Protein AF-A0A7Y5GKN9-F1 (afdb_monomer)

Sequence (270 aa):
MIAVKFIVSPHSPVTAHFAVLIQGIAGYVIYSLFGCSKFSTALHGSFALVYSAFQKLITATILFGMDFWRSFDHFISSTILPLFSIRESESSSALLLIVILYLLIYLIVGIFTGLFASSVPHLVEGKKEEVLGKFRLLKSTKDPDKFDSRKLKTRLILFLVLIIAAALTYAIPLLSKESTQWIIMLLIRTVAILIVWLYILSPLLKYLLRSRVLLLVRREEIENVISRFGKIKSYTLFSLRYSLQNKVYLRIQTFILTLIILVLYEGEPG

Secondary structure (DSSP, 8-state):
-HHHHHHH-TTS-HHHHHHHHHHHHHHHHHHHHH-S-HHHHHHHHHHHHHHHHHHHHHHHHHHHHHHHHHHHHHHIIIIIHHHTT--GGGHHHHHHHHHHHHHHHHHHHHHHHHHHHHHHHHHHHHHHHHHHHHHHHHHTS-----------THHHHHHHHHHHHHHHHHHGGGG-TTSHHHHHHHHHHHHHHHHHIIIIIHHHHHHHHHHHHHHHS-HHHHHHHHHHHHHHHHHHHHHHHHHHTS-HHHHHHHHHHHHHHHHHHTTS--

Mean predicted aligned error: 14.53 Å

Foldseek 3Di:
DLLLCCVVCVPDFPLVSVLVVVLVVLLVVLCVVPNLDLVSLLVSLLCSQLSVLVSVVVVCCLLQNCVVVVVVLCCCQVPVCVVVVHDCPCSVVRSVVVSVVSSVVSNVVSNVVSNVVSCLVVVLVVCLVVLVVVLVVVVVPDDDDDDDPPVDCVVVVVVVVVVVVVVCLVPVCVPPDPCNVVSVVSVVSSVVSVCCSSVPVSVVVVVVCVVPVVVVDDVVVVVVVVVLVVCLVVQQVSLQVVLVVDDPVCSVVSSVSSSVSCSPPVPDDD

pLDDT: mean 70.86, std 15.97, range [34.31, 95.88]

Structure (mmCIF, N/CA/C/O backbone):
data_AF-A0A7Y5GKN9-F1
#
_entry.id   AF-A0A7Y5GKN9-F1
#
loop_
_atom_site.group_PDB
_atom_site.id
_atom_site.type_symbol
_atom_site.label_atom_id
_atom_site.label_alt_id
_atom_site.label_comp_id
_atom_site.label_asym_id
_atom_site.label_entity_id
_atom_site.label_seq_id
_atom_site.pdbx_PDB_ins_code
_atom_site.Cartn_x
_atom_site.Cartn_y
_atom_site.Cartn_z
_atom_site.occupancy
_atom_site.B_iso_or_equiv
_atom_site.auth_seq_id
_atom_site.auth_comp_id
_atom_site.auth_asym_id
_atom_site.auth_atom_id
_atom_site.pdbx_PDB_model_num
ATOM 1 N N . MET A 1 1 ? -15.129 -5.505 1.707 1.00 45.59 1 MET A N 1
ATOM 2 C CA . MET A 1 1 ? -14.053 -4.535 1.362 1.00 45.59 1 MET A CA 1
ATOM 3 C C . MET A 1 1 ? -13.881 -4.272 -0.137 1.00 45.59 1 MET A C 1
ATOM 5 O O . MET A 1 1 ? -13.754 -3.110 -0.509 1.00 45.59 1 MET A O 1
ATOM 9 N N . ILE A 1 2 ? -13.892 -5.295 -1.004 1.00 42.88 2 ILE A N 1
ATOM 10 C CA . ILE A 1 2 ? -13.741 -5.117 -2.465 1.00 42.88 2 ILE A CA 1
ATOM 11 C C . ILE A 1 2 ? -14.844 -4.215 -3.041 1.00 42.88 2 ILE A C 1
ATOM 13 O O . ILE A 1 2 ? -14.525 -3.265 -3.747 1.00 42.88 2 ILE A O 1
ATOM 17 N N . ALA A 1 3 ? -16.108 -4.437 -2.653 1.00 41.88 3 ALA A N 1
ATOM 18 C CA . ALA A 1 3 ? -17.242 -3.599 -3.055 1.00 41.88 3 ALA A CA 1
ATOM 19 C C . ALA A 1 3 ? -17.049 -2.118 -2.671 1.00 41.88 3 ALA A C 1
ATOM 21 O O . ALA A 1 3 ? -17.190 -1.241 -3.513 1.00 41.88 3 ALA A O 1
ATOM 22 N N . VAL A 1 4 ? -16.615 -1.836 -1.436 1.00 45.53 4 VAL A N 1
ATOM 23 C CA . VAL A 1 4 ? -16.379 -0.465 -0.943 1.00 45.53 4 VAL A CA 1
ATOM 24 C C . VAL A 1 4 ? -15.259 0.235 -1.723 1.00 45.53 4 VAL A C 1
ATOM 26 O O . VAL A 1 4 ? -15.445 1.364 -2.165 1.00 45.53 4 VAL A O 1
ATOM 29 N N . LYS A 1 5 ? -14.115 -0.424 -1.976 1.00 45.47 5 LYS A N 1
ATOM 30 C CA . LYS A 1 5 ? -13.034 0.171 -2.793 1.00 45.47 5 LYS A CA 1
ATOM 31 C C . LYS A 1 5 ? -13.451 0.396 -4.249 1.00 45.47 5 LYS A C 1
ATOM 33 O O . LYS A 1 5 ? -13.032 1.379 -4.852 1.00 45.47 5 LYS A O 1
ATOM 38 N N . PHE A 1 6 ? -14.271 -0.493 -4.800 1.00 49.72 6 PHE A N 1
ATOM 39 C CA . PHE A 1 6 ? -14.769 -0.387 -6.170 1.00 49.72 6 PHE A CA 1
ATOM 40 C C . PHE A 1 6 ? -15.785 0.754 -6.335 1.00 49.72 6 PHE A C 1
ATOM 42 O O . PHE A 1 6 ? -15.772 1.441 -7.352 1.00 49.72 6 PHE A O 1
ATOM 49 N N . ILE A 1 7 ? -16.616 0.990 -5.314 1.00 47.59 7 ILE A N 1
ATOM 50 C CA . ILE A 1 7 ? -17.597 2.085 -5.269 1.00 47.59 7 ILE A CA 1
ATOM 51 C C . ILE A 1 7 ? -16.907 3.441 -5.050 1.00 47.59 7 ILE A C 1
ATOM 53 O O . ILE A 1 7 ? -17.269 4.423 -5.690 1.00 47.59 7 ILE A O 1
ATOM 57 N N . VAL A 1 8 ? -15.891 3.504 -4.181 1.00 45.00 8 VAL A N 1
ATOM 58 C CA . VAL A 1 8 ? -15.224 4.768 -3.805 1.00 45.00 8 VAL A CA 1
ATOM 59 C C . VAL A 1 8 ? -14.169 5.210 -4.824 1.00 45.00 8 VAL A C 1
ATOM 61 O O . VAL A 1 8 ? -13.942 6.406 -4.995 1.00 45.00 8 VAL A O 1
ATOM 64 N N . SER A 1 9 ? -13.517 4.275 -5.519 1.00 39.38 9 SER A N 1
ATOM 65 C CA . SER A 1 9 ? -12.516 4.592 -6.543 1.00 39.38 9 SER A CA 1
ATOM 66 C C . SER A 1 9 ? -12.520 3.547 -7.669 1.00 39.38 9 SER A C 1
ATOM 68 O O . SER A 1 9 ? -11.635 2.690 -7.739 1.00 39.38 9 SER A O 1
ATOM 70 N N . PRO A 1 10 ? -13.475 3.633 -8.614 1.00 44.22 10 PRO A N 1
ATOM 71 C CA . PRO A 1 10 ? -13.554 2.728 -9.768 1.00 44.22 10 PRO A CA 1
ATOM 72 C C . PRO A 1 10 ? -12.377 2.875 -10.754 1.00 44.22 10 PRO A C 1
ATOM 74 O O . PRO A 1 10 ? -12.271 2.111 -11.719 1.00 44.22 10 PRO A O 1
ATOM 77 N N . HIS A 1 11 ? -11.501 3.860 -10.530 1.00 50.56 11 HIS A N 1
ATOM 78 C CA . HIS A 1 11 ? -10.316 4.157 -11.338 1.00 50.56 11 HIS A CA 1
ATOM 79 C C . HIS A 1 11 ? -9.010 3.610 -10.739 1.00 50.56 11 HIS A C 1
ATOM 81 O O . HIS A 1 11 ? -7.941 3.878 -11.282 1.00 50.56 11 HIS A O 1
ATOM 87 N N . SER A 1 12 ? -9.061 2.872 -9.624 1.00 51.22 12 SER A N 1
ATOM 88 C CA . SER A 1 12 ? -7.853 2.283 -9.043 1.00 51.22 12 SER A CA 1
ATOM 89 C C . SER A 1 12 ? -7.250 1.204 -9.959 1.00 51.22 12 SER A C 1
ATOM 91 O O . SER A 1 12 ? -7.991 0.449 -10.592 1.00 51.22 12 SER A O 1
ATOM 93 N N . PRO A 1 13 ? -5.907 1.112 -10.043 1.00 59.09 13 PRO A N 1
ATOM 94 C CA . PRO A 1 13 ? -5.245 0.106 -10.860 1.00 59.09 13 PRO A CA 1
ATOM 95 C C . PRO A 1 13 ? -5.602 -1.305 -10.380 1.00 59.09 13 PRO A C 1
ATOM 97 O O . PRO A 1 13 ? -5.729 -1.574 -9.188 1.00 59.09 13 PRO A O 1
ATOM 100 N N . VAL A 1 14 ? -5.753 -2.211 -11.340 1.00 61.72 14 VAL A N 1
ATOM 101 C CA . VAL A 1 14 ? -6.244 -3.593 -11.183 1.00 61.72 14 VAL A CA 1
ATOM 102 C C . VAL A 1 14 ? -5.486 -4.378 -10.115 1.00 61.72 14 VAL A C 1
ATOM 104 O O . VAL A 1 14 ? -6.075 -5.103 -9.313 1.00 61.72 14 VAL A O 1
ATOM 107 N N . THR A 1 15 ? -4.174 -4.158 -10.061 1.00 66.62 15 THR A N 1
ATOM 108 C CA . THR A 1 15 ? -3.254 -4.714 -9.068 1.00 66.62 15 THR A CA 1
ATOM 109 C C . THR A 1 15 ? -3.696 -4.411 -7.642 1.00 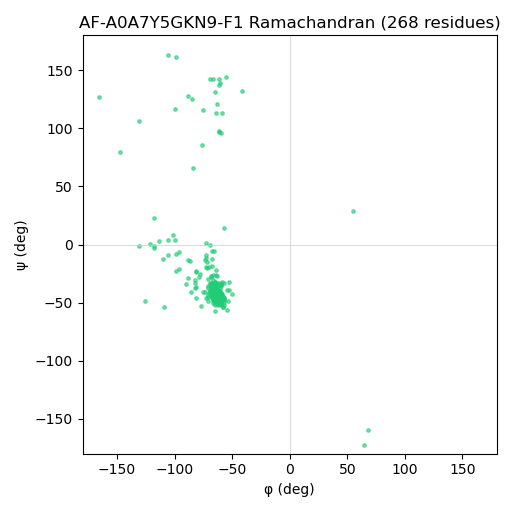66.62 15 THR A C 1
ATOM 111 O O . THR A 1 15 ? -3.655 -5.296 -6.790 1.00 66.62 15 THR A O 1
ATOM 114 N N . ALA A 1 16 ? -4.213 -3.210 -7.382 1.00 65.25 16 ALA A N 1
ATOM 115 C CA . ALA A 1 16 ? -4.673 -2.816 -6.057 1.00 65.25 16 ALA A CA 1
ATOM 116 C C . ALA A 1 16 ? -5.939 -3.573 -5.625 1.00 65.25 16 ALA A C 1
ATOM 118 O O . ALA A 1 16 ? -6.097 -3.861 -4.441 1.00 65.25 16 ALA A O 1
ATOM 119 N N . HIS A 1 17 ? -6.838 -3.914 -6.553 1.00 68.00 17 HIS A N 1
ATOM 120 C CA . HIS A 1 17 ? -8.023 -4.715 -6.228 1.00 68.00 17 HIS A CA 1
ATOM 121 C C . HIS A 1 17 ? -7.650 -6.166 -5.925 1.00 68.00 17 HIS A C 1
ATOM 123 O O . HIS A 1 17 ? -8.129 -6.726 -4.939 1.00 68.00 17 HIS A O 1
ATOM 129 N N . PHE A 1 18 ? -6.758 -6.743 -6.733 1.00 73.00 18 PHE A N 1
ATOM 130 C CA . PHE A 1 18 ? -6.264 -8.102 -6.530 1.00 73.00 18 PHE A CA 1
ATOM 131 C C . PHE A 1 18 ? -5.479 -8.239 -5.218 1.00 73.00 18 PHE A C 1
ATOM 133 O O . PHE A 1 18 ? -5.708 -9.170 -4.450 1.00 73.00 18 PHE A O 1
ATOM 140 N N . ALA A 1 19 ? -4.634 -7.255 -4.903 1.00 78.56 19 ALA A N 1
ATOM 141 C CA . ALA A 1 19 ? -3.890 -7.236 -3.651 1.00 78.56 19 ALA A CA 1
ATOM 142 C C . ALA A 1 19 ? -4.800 -7.170 -2.431 1.00 78.56 19 ALA A C 1
ATOM 144 O O . ALA A 1 19 ? -4.608 -7.929 -1.491 1.00 78.56 19 ALA A O 1
ATOM 145 N N . VAL A 1 20 ? -5.830 -6.322 -2.461 1.00 75.19 20 VAL A N 1
ATOM 146 C CA . VAL A 1 20 ? -6.787 -6.206 -1.350 1.00 75.19 20 VAL A CA 1
ATOM 147 C C . VAL A 1 20 ? -7.592 -7.490 -1.165 1.00 75.19 20 VAL A C 1
ATOM 149 O O . VAL A 1 20 ? -7.952 -7.818 -0.039 1.00 75.19 20 VAL A O 1
ATOM 152 N N . LEU A 1 21 ? -7.874 -8.223 -2.245 1.00 79.88 21 LEU A N 1
ATOM 153 C CA . LEU A 1 21 ? -8.520 -9.530 -2.163 1.00 79.88 21 LEU A CA 1
ATOM 154 C C . LEU A 1 21 ? -7.612 -10.536 -1.452 1.00 79.88 21 LEU A C 1
ATOM 156 O O . LEU A 1 21 ? -8.040 -11.137 -0.470 1.00 79.88 21 LEU A O 1
ATOM 160 N N . ILE A 1 22 ? -6.361 -10.677 -1.897 1.00 84.56 22 ILE A N 1
ATOM 161 C CA . ILE A 1 22 ? -5.398 -11.601 -1.279 1.00 84.56 22 ILE A CA 1
ATOM 162 C C . ILE A 1 22 ? -5.124 -11.214 0.171 1.00 84.56 22 ILE A C 1
ATOM 164 O O . ILE A 1 22 ? -5.113 -12.077 1.042 1.00 84.56 22 ILE A O 1
ATOM 168 N N . GLN A 1 23 ? -4.973 -9.921 0.450 1.00 87.62 23 GLN A N 1
ATOM 169 C CA . GLN A 1 23 ? -4.834 -9.406 1.808 1.00 87.62 23 GLN A CA 1
ATOM 170 C C . GLN A 1 23 ? -6.072 -9.735 2.646 1.00 87.62 23 GLN A C 1
ATOM 172 O O . GLN A 1 23 ? -5.927 -10.217 3.759 1.00 87.62 23 GLN A O 1
ATOM 177 N N . GLY A 1 24 ? -7.285 -9.558 2.118 1.00 85.19 24 GLY A N 1
ATOM 178 C CA . GLY A 1 24 ? -8.517 -9.911 2.825 1.00 85.19 24 GLY A CA 1
ATOM 179 C C . GLY A 1 24 ? -8.614 -11.403 3.154 1.00 85.19 24 GLY A C 1
ATOM 180 O O . GLY A 1 24 ? -8.942 -11.752 4.286 1.00 85.19 24 GLY A O 1
ATOM 181 N N . ILE A 1 25 ? -8.274 -12.276 2.200 1.00 87.44 25 ILE A N 1
ATOM 182 C CA . ILE A 1 25 ? -8.232 -13.732 2.412 1.00 87.44 25 ILE A CA 1
ATOM 183 C C . ILE A 1 25 ? -7.162 -14.090 3.444 1.00 87.44 25 ILE A C 1
ATOM 185 O O . ILE A 1 25 ? -7.443 -14.827 4.383 1.00 87.44 25 ILE A O 1
ATOM 189 N N . ALA A 1 26 ? -5.956 -13.539 3.312 1.00 89.56 26 ALA A N 1
ATOM 190 C CA . ALA A 1 26 ? -4.877 -13.770 4.263 1.00 89.56 26 ALA A CA 1
ATOM 191 C C . ALA A 1 26 ? -5.261 -13.299 5.669 1.00 89.56 26 ALA A C 1
ATOM 193 O O . ALA A 1 26 ? -5.003 -14.004 6.635 1.00 89.56 26 ALA A O 1
ATOM 194 N N . GLY A 1 27 ? -5.930 -12.150 5.786 1.00 89.69 27 GLY A N 1
ATOM 195 C CA . GLY A 1 27 ? -6.492 -11.671 7.044 1.00 89.69 27 GLY A CA 1
ATOM 196 C C . GLY A 1 27 ? -7.474 -12.677 7.627 1.00 89.69 27 GLY A C 1
ATOM 197 O O . GLY A 1 27 ? -7.276 -13.125 8.750 1.00 89.69 27 GLY A O 1
ATOM 198 N N . TYR A 1 28 ? -8.477 -13.094 6.853 1.00 88.62 28 TYR A N 1
ATOM 199 C CA . TYR A 1 28 ? -9.448 -14.097 7.297 1.00 88.62 28 TYR A CA 1
ATOM 200 C C . TYR A 1 28 ? -8.770 -15.376 7.806 1.00 88.62 28 TYR A C 1
ATOM 202 O O . TYR A 1 28 ? -9.056 -15.814 8.916 1.00 88.62 28 TYR A O 1
ATOM 210 N N . VAL A 1 29 ? -7.816 -15.924 7.047 1.00 91.06 29 VAL A N 1
ATOM 211 C CA . VAL A 1 29 ? -7.070 -17.129 7.437 1.00 91.06 29 VAL A CA 1
ATOM 212 C C . VAL A 1 29 ? -6.275 -16.893 8.724 1.00 91.06 29 VAL A C 1
ATOM 214 O O . VAL A 1 29 ? -6.418 -17.657 9.676 1.00 91.06 29 VAL A O 1
ATOM 217 N N . ILE A 1 30 ? -5.497 -15.812 8.803 1.00 91.88 30 ILE A N 1
ATOM 218 C CA . ILE A 1 30 ? -4.677 -15.487 9.979 1.00 91.88 30 ILE A CA 1
ATOM 219 C C . ILE A 1 30 ? -5.553 -15.324 11.229 1.00 91.88 30 ILE A C 1
ATOM 221 O O . ILE A 1 30 ? -5.263 -15.926 12.261 1.00 91.88 30 ILE A O 1
ATOM 225 N N . TYR A 1 31 ? -6.642 -14.556 11.147 1.00 91.38 31 TYR A N 1
ATOM 226 C CA . TYR A 1 31 ? -7.536 -14.340 12.288 1.00 91.38 31 TYR A CA 1
ATOM 227 C C . TYR A 1 31 ? -8.347 -15.586 12.651 1.00 91.38 31 TYR A C 1
ATOM 229 O O . TYR A 1 31 ? -8.639 -15.780 13.828 1.00 91.38 31 TYR A O 1
ATOM 237 N N . SER A 1 32 ? -8.668 -16.453 11.686 1.00 89.31 32 SER A N 1
ATOM 238 C CA . SER A 1 32 ? -9.331 -17.732 11.971 1.00 89.31 32 SER A CA 1
ATOM 239 C C . SER A 1 32 ? -8.425 -18.720 12.713 1.00 89.31 32 SER A C 1
ATOM 241 O O . SER A 1 32 ? -8.912 -19.476 13.546 1.00 89.31 32 SER A O 1
ATOM 243 N N . LEU A 1 33 ? -7.112 -18.688 12.451 1.00 89.88 33 LEU A N 1
ATOM 244 C CA . LEU A 1 33 ? -6.140 -19.595 13.069 1.00 89.88 33 LEU A CA 1
ATOM 245 C C . LEU A 1 33 ? -5.626 -19.087 14.420 1.00 89.88 33 LEU A C 1
ATOM 247 O O . LEU A 1 33 ? -5.453 -19.870 15.348 1.00 89.88 33 LEU A O 1
ATOM 251 N N . PHE A 1 34 ? -5.368 -17.783 14.533 1.00 87.81 34 PHE A N 1
ATOM 252 C CA . PHE A 1 34 ? -4.670 -17.191 15.682 1.00 87.81 34 PHE A CA 1
ATOM 253 C C . PHE A 1 34 ? -5.556 -16.260 16.530 1.00 87.81 34 PHE A C 1
ATOM 255 O O . PHE A 1 34 ? -5.073 -15.630 17.475 1.00 87.81 34 PHE A O 1
ATOM 262 N N . GLY A 1 35 ? -6.843 -16.133 16.191 1.00 88.25 35 GLY A N 1
ATOM 263 C CA . GLY A 1 35 ? -7.796 -15.257 16.875 1.00 88.25 35 GLY A CA 1
ATOM 264 C C . GLY A 1 35 ? -7.464 -13.763 16.755 1.00 88.25 35 GLY A C 1
ATOM 265 O O . GLY A 1 35 ? -6.548 -13.352 16.039 1.00 88.25 35 GLY A O 1
ATOM 266 N N . CYS A 1 36 ? -8.199 -12.920 17.484 1.00 84.06 36 CYS A N 1
ATOM 267 C CA . CYS A 1 36 ? -7.997 -11.465 17.525 1.00 84.06 36 CYS A CA 1
ATOM 268 C C . CYS A 1 36 ? -6.907 -11.065 18.534 1.00 84.06 36 CYS A C 1
ATOM 270 O O . CYS A 1 36 ? -7.182 -10.421 19.543 1.00 84.06 36 CYS A O 1
ATOM 272 N N . SER A 1 37 ? -5.661 -11.462 18.271 1.00 87.62 37 SER A N 1
ATOM 273 C CA . SER A 1 37 ? -4.505 -11.127 19.111 1.00 87.62 37 SER A CA 1
ATOM 274 C C . SER A 1 37 ? -3.613 -10.050 18.476 1.00 87.62 37 SER A C 1
ATOM 276 O O . SER A 1 37 ? -3.649 -9.825 17.263 1.00 87.62 37 SER A O 1
ATOM 278 N N . LYS A 1 38 ? -2.750 -9.420 19.292 1.00 88.44 38 LYS A N 1
ATOM 279 C CA . LYS A 1 38 ? -1.711 -8.482 18.815 1.00 88.44 38 LYS A CA 1
ATOM 280 C C . LYS A 1 38 ? -0.772 -9.131 17.795 1.00 88.44 38 LYS A C 1
ATOM 282 O O . LYS A 1 38 ? -0.295 -8.468 16.874 1.00 88.44 38 LYS A O 1
ATOM 287 N N . PHE A 1 39 ? -0.521 -10.430 17.959 1.00 90.06 39 PHE A N 1
ATOM 288 C CA . PHE A 1 39 ? 0.286 -11.215 17.035 1.00 90.06 39 PHE A CA 1
ATOM 289 C C . PHE A 1 39 ? -0.410 -11.346 15.677 1.00 90.06 39 PHE A C 1
ATOM 291 O O . PHE A 1 39 ? 0.199 -11.033 14.658 1.00 90.06 39 PHE A O 1
ATOM 298 N N . SER A 1 40 ? -1.700 -11.692 15.656 1.00 90.56 40 SER A N 1
ATOM 299 C CA . SER A 1 40 ? -2.487 -11.808 14.420 1.00 90.56 40 SER A CA 1
ATOM 300 C C . SER A 1 40 ? -2.542 -10.491 13.642 1.00 90.56 40 SER A C 1
ATOM 302 O O . SER A 1 40 ? -2.341 -10.478 12.428 1.00 90.56 40 SER A O 1
ATOM 304 N N . THR A 1 41 ? -2.748 -9.363 14.333 1.00 90.75 41 THR A N 1
ATOM 305 C CA . THR A 1 41 ? -2.740 -8.025 13.713 1.00 90.75 41 THR A CA 1
ATOM 306 C C . THR A 1 41 ? -1.366 -7.632 13.175 1.00 90.75 41 THR A C 1
ATOM 308 O O . THR A 1 41 ? -1.285 -7.062 12.087 1.00 90.75 41 THR A O 1
ATOM 311 N N . ALA A 1 42 ? -0.286 -7.946 13.899 1.00 93.25 42 ALA A N 1
ATOM 312 C CA . ALA A 1 42 ? 1.080 -7.685 13.447 1.00 93.25 42 ALA A CA 1
ATOM 313 C C . ALA A 1 42 ? 1.426 -8.533 12.219 1.00 93.25 42 ALA A C 1
ATOM 315 O O . ALA A 1 42 ? 1.854 -7.992 11.203 1.00 93.25 42 ALA A O 1
ATOM 316 N N . LEU A 1 43 ? 1.152 -9.838 12.276 1.00 93.19 43 LEU A N 1
ATOM 317 C CA . LEU A 1 43 ? 1.396 -10.777 11.185 1.00 93.19 43 LEU A CA 1
ATOM 318 C C . LEU A 1 43 ? 0.621 -10.386 9.923 1.00 93.19 43 LEU A C 1
ATOM 320 O O . LEU A 1 43 ? 1.185 -10.357 8.828 1.00 93.19 43 LEU A O 1
ATOM 324 N N . HIS A 1 44 ? -0.656 -10.029 10.074 1.00 93.50 44 HIS A N 1
ATOM 325 C CA . HIS A 1 44 ? -1.474 -9.567 8.961 1.00 93.50 44 HIS A CA 1
ATOM 326 C C . HIS A 1 44 ? -0.954 -8.245 8.367 1.00 93.50 44 HIS A C 1
ATOM 328 O O . HIS A 1 44 ? -0.847 -8.128 7.143 1.00 93.50 44 HIS A O 1
ATOM 334 N N . GLY A 1 45 ? -0.577 -7.273 9.208 1.00 92.88 45 GLY A N 1
ATOM 335 C CA . GLY A 1 45 ? 0.007 -5.998 8.771 1.00 92.88 45 GLY A CA 1
ATOM 336 C C . GLY A 1 45 ? 1.323 -6.178 8.009 1.00 92.88 45 GLY A C 1
ATOM 337 O O . GLY A 1 45 ? 1.494 -5.633 6.914 1.00 92.88 45 GLY A O 1
ATOM 338 N N . SER A 1 46 ? 2.217 -7.015 8.536 1.00 94.75 46 SER A N 1
ATOM 339 C CA . SER A 1 46 ? 3.458 -7.439 7.883 1.00 94.75 46 SER A CA 1
ATOM 340 C C . SER A 1 46 ? 3.209 -8.081 6.529 1.00 94.75 46 SER A C 1
ATOM 342 O O . SER A 1 46 ? 3.770 -7.632 5.527 1.00 94.75 46 SER A O 1
ATOM 344 N N . PHE A 1 47 ? 2.327 -9.081 6.474 1.00 94.75 47 PHE A N 1
ATOM 345 C CA . PHE A 1 47 ? 1.974 -9.750 5.226 1.00 94.75 47 PHE A CA 1
ATOM 346 C C . PHE A 1 47 ? 1.439 -8.751 4.196 1.00 94.75 47 PHE A C 1
ATOM 348 O O . PHE A 1 47 ? 1.873 -8.753 3.046 1.00 94.75 47 PHE A O 1
ATOM 355 N N . ALA A 1 48 ? 0.537 -7.854 4.602 1.00 92.88 48 ALA A N 1
ATOM 356 C CA . ALA A 1 48 ? -0.067 -6.889 3.696 1.00 92.88 48 ALA A CA 1
ATOM 357 C C . ALA A 1 48 ? 0.966 -5.931 3.076 1.00 92.88 48 ALA A C 1
ATOM 359 O O . ALA A 1 48 ? 0.934 -5.698 1.859 1.00 92.88 48 ALA A O 1
ATOM 360 N N . LEU A 1 49 ? 1.891 -5.396 3.878 1.00 93.00 49 LEU A N 1
ATOM 361 C CA . LEU A 1 49 ? 2.922 -4.480 3.387 1.00 93.00 49 LEU A CA 1
ATOM 362 C C . LEU A 1 49 ? 3.977 -5.184 2.535 1.00 93.00 49 LEU A C 1
ATOM 364 O O . LEU A 1 49 ? 4.285 -4.689 1.448 1.00 93.00 49 LEU A O 1
ATOM 368 N N . VAL A 1 50 ? 4.472 -6.344 2.968 1.00 94.38 50 VAL A N 1
ATOM 369 C CA . VAL A 1 50 ? 5.451 -7.130 2.201 1.00 94.38 50 VAL A CA 1
ATOM 370 C C . VAL A 1 50 ? 4.851 -7.590 0.874 1.00 94.38 50 VAL A C 1
ATOM 372 O O . VAL A 1 50 ? 5.473 -7.411 -0.171 1.00 94.38 50 VAL A O 1
ATOM 375 N N . TYR A 1 51 ? 3.610 -8.083 0.874 1.00 92.50 51 TYR A N 1
ATOM 376 C CA . TYR A 1 51 ? 2.912 -8.464 -0.354 1.00 92.50 51 TYR A CA 1
ATOM 377 C C . TYR A 1 51 ? 2.763 -7.276 -1.316 1.00 92.50 51 TYR A C 1
ATOM 379 O O . TYR A 1 51 ? 3.007 -7.404 -2.516 1.0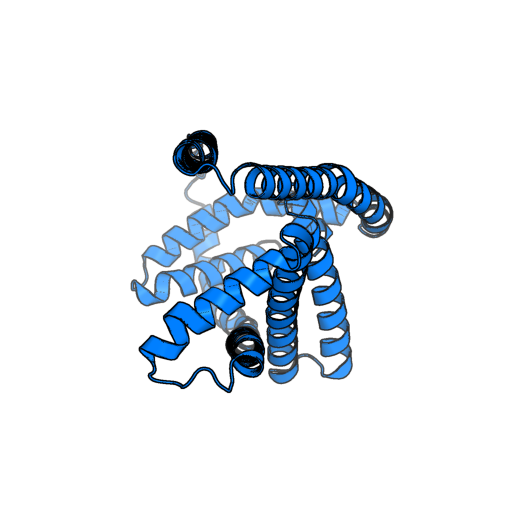0 92.50 51 TYR A O 1
ATOM 387 N N . SER A 1 52 ? 2.422 -6.091 -0.797 1.00 90.19 52 SER A N 1
ATOM 388 C CA . SER A 1 52 ? 2.313 -4.874 -1.614 1.00 90.19 52 SER A CA 1
ATOM 389 C C . SER A 1 52 ? 3.661 -4.451 -2.205 1.00 90.19 52 SER A C 1
ATOM 391 O O . SER A 1 52 ? 3.719 -4.002 -3.349 1.00 90.19 52 SER A O 1
ATOM 393 N N . ALA A 1 53 ? 4.745 -4.579 -1.439 1.00 90.94 53 ALA A N 1
ATOM 394 C CA . ALA A 1 53 ? 6.103 -4.298 -1.896 1.00 90.94 53 ALA A CA 1
ATOM 395 C C . ALA A 1 53 ? 6.527 -5.273 -3.004 1.00 90.94 53 ALA A C 1
ATOM 397 O O . ALA A 1 53 ? 6.984 -4.856 -4.068 1.00 90.94 53 ALA A O 1
ATOM 398 N N . PHE A 1 54 ? 6.272 -6.565 -2.801 1.00 90.69 54 PHE A N 1
ATOM 399 C CA . PHE A 1 54 ? 6.556 -7.608 -3.779 1.00 90.69 54 PHE A CA 1
ATOM 400 C C . PHE A 1 54 ? 5.766 -7.413 -5.079 1.00 90.69 54 PHE A C 1
ATOM 402 O O . PHE A 1 54 ? 6.321 -7.480 -6.176 1.00 90.69 54 PHE A O 1
ATOM 409 N N . GLN A 1 55 ? 4.483 -7.062 -4.976 1.00 87.56 55 GLN A N 1
ATOM 410 C CA . GLN A 1 55 ? 3.660 -6.753 -6.141 1.00 87.56 55 GLN A CA 1
ATOM 411 C C . GLN A 1 55 ? 4.212 -5.570 -6.950 1.00 87.56 55 GLN A C 1
ATOM 413 O O . GLN A 1 55 ? 4.147 -5.596 -8.182 1.00 87.56 55 GLN A O 1
ATOM 418 N N . LYS A 1 56 ? 4.767 -4.541 -6.294 1.00 86.69 56 LYS A N 1
ATOM 419 C CA . LYS A 1 56 ? 5.416 -3.416 -6.989 1.00 86.69 56 LYS A CA 1
ATOM 420 C C . LYS A 1 56 ? 6.654 -3.873 -7.758 1.00 86.69 56 LYS A C 1
ATOM 422 O O . LYS A 1 56 ? 6.803 -3.462 -8.904 1.00 86.69 56 LYS A O 1
ATOM 427 N N . LEU A 1 57 ? 7.482 -4.746 -7.179 1.00 88.12 57 LEU A N 1
ATOM 428 C CA . LEU A 1 57 ? 8.656 -5.311 -7.860 1.00 88.12 57 LEU A CA 1
ATOM 429 C C . LEU A 1 57 ? 8.259 -6.137 -9.090 1.00 88.12 57 LEU A C 1
A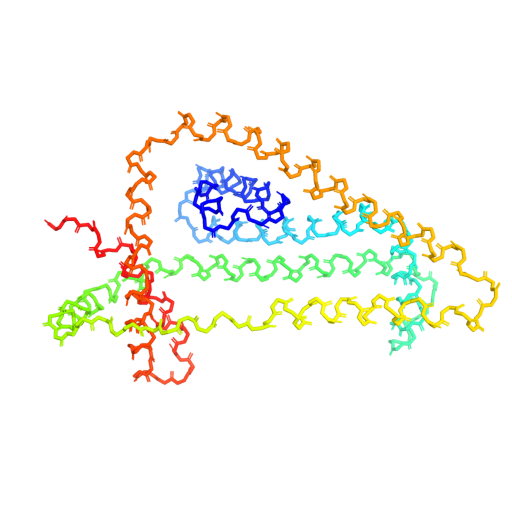TOM 431 O O . LEU A 1 57 ? 8.825 -5.950 -10.168 1.00 88.12 57 LEU A O 1
ATOM 435 N N . ILE A 1 58 ? 7.233 -6.986 -8.965 1.00 83.12 58 ILE A N 1
ATOM 436 C CA . ILE A 1 58 ? 6.685 -7.736 -10.106 1.00 83.12 58 ILE A CA 1
ATOM 437 C C . ILE A 1 58 ? 6.164 -6.774 -11.172 1.00 83.12 58 ILE A C 1
ATOM 439 O O . ILE A 1 58 ? 6.485 -6.920 -12.347 1.00 83.12 58 ILE A O 1
ATOM 443 N N . THR A 1 59 ? 5.382 -5.768 -10.774 1.00 79.12 59 THR A N 1
ATOM 444 C CA . THR A 1 59 ? 4.804 -4.802 -11.717 1.00 79.12 59 THR A CA 1
ATOM 445 C C . THR A 1 59 ? 5.904 -4.034 -12.450 1.00 79.12 59 THR A C 1
ATOM 447 O O . THR A 1 59 ? 5.833 -3.895 -13.666 1.00 79.12 59 THR A O 1
ATOM 450 N N . ALA A 1 60 ? 6.952 -3.596 -11.747 1.00 79.31 60 ALA A N 1
ATOM 451 C CA . ALA A 1 60 ? 8.109 -2.946 -12.359 1.00 79.31 60 ALA A CA 1
ATOM 452 C C . ALA A 1 60 ? 8.820 -3.876 -13.356 1.00 79.31 60 ALA A C 1
ATOM 454 O O . ALA A 1 60 ? 9.105 -3.467 -14.477 1.00 79.31 60 ALA A O 1
ATOM 455 N N . THR A 1 61 ? 9.018 -5.144 -12.991 1.00 81.50 61 THR A N 1
ATOM 456 C CA . THR A 1 61 ? 9.655 -6.141 -13.866 1.00 81.50 61 THR A CA 1
ATOM 457 C C . THR A 1 61 ? 8.823 -6.428 -15.116 1.00 81.50 61 THR A C 1
ATOM 459 O O . THR A 1 61 ? 9.373 -6.551 -16.204 1.00 81.50 61 THR A O 1
ATOM 462 N N . ILE A 1 62 ? 7.496 -6.504 -14.997 1.00 71.31 62 ILE A N 1
ATOM 463 C CA . ILE A 1 62 ? 6.605 -6.716 -16.147 1.00 71.31 62 ILE A CA 1
ATOM 464 C C . ILE A 1 62 ? 6.622 -5.502 -17.083 1.00 71.31 62 ILE A C 1
ATOM 466 O O . ILE A 1 62 ? 6.652 -5.672 -18.300 1.00 71.31 62 ILE A O 1
ATOM 470 N N . LEU A 1 63 ? 6.600 -4.287 -16.527 1.00 66.19 63 LEU A N 1
ATOM 471 C CA . LEU A 1 63 ? 6.538 -3.052 -17.312 1.00 66.19 63 LEU A CA 1
ATOM 472 C C . LEU A 1 63 ? 7.859 -2.738 -18.017 1.00 66.19 63 LEU A C 1
ATOM 474 O O . LEU A 1 63 ? 7.850 -2.408 -19.200 1.00 66.19 63 LEU A O 1
ATOM 478 N N . PHE A 1 64 ? 8.976 -2.844 -17.298 1.00 69.75 64 PHE A N 1
ATOM 479 C CA . PHE A 1 64 ? 10.286 -2.397 -17.773 1.00 69.75 64 PHE A CA 1
ATOM 480 C C . PHE A 1 64 ? 11.227 -3.546 -18.170 1.00 69.75 64 PHE A C 1
ATOM 482 O O . PHE A 1 64 ? 12.279 -3.312 -18.759 1.00 69.75 64 PHE A O 1
ATOM 489 N N . GLY A 1 65 ? 10.864 -4.797 -17.878 1.00 74.25 65 GLY A N 1
ATOM 490 C CA . GLY A 1 65 ? 11.666 -5.972 -18.213 1.00 74.25 65 GLY A CA 1
ATOM 491 C C . GLY A 1 65 ? 12.977 -6.076 -17.429 1.00 74.25 65 GLY A C 1
ATOM 492 O O . GLY A 1 65 ? 13.161 -5.473 -16.373 1.00 74.25 65 GLY A O 1
ATOM 493 N N . MET A 1 66 ? 13.911 -6.863 -17.974 1.00 79.12 66 MET A N 1
ATOM 494 C CA . MET A 1 66 ? 15.259 -7.029 -17.412 1.00 79.12 66 MET A CA 1
ATOM 495 C C . MET A 1 66 ? 16.126 -5.779 -17.553 1.00 79.12 66 MET A C 1
ATOM 497 O O . MET A 1 66 ? 17.099 -5.639 -16.820 1.00 79.12 66 MET A O 1
ATOM 501 N N . ASP A 1 67 ? 15.773 -4.862 -18.453 1.00 74.44 67 ASP A N 1
ATOM 502 C CA . ASP A 1 67 ? 16.532 -3.629 -18.653 1.00 74.44 67 ASP A CA 1
ATOM 503 C C . ASP A 1 67 ? 16.458 -2.729 -17.415 1.00 74.44 67 ASP A C 1
ATOM 505 O O . ASP A 1 67 ? 17.472 -2.163 -17.024 1.00 74.44 67 ASP A O 1
ATOM 509 N N . PHE A 1 68 ? 15.322 -2.708 -16.704 1.00 79.62 68 PHE A N 1
ATOM 510 C CA . PHE A 1 68 ? 15.230 -2.061 -15.389 1.00 79.62 68 PHE A CA 1
ATOM 511 C C . PHE A 1 68 ? 16.235 -2.629 -14.390 1.00 79.62 68 PHE A C 1
ATOM 513 O O . PHE A 1 68 ? 16.951 -1.874 -13.741 1.00 79.62 68 PHE A O 1
ATOM 520 N N . TRP A 1 69 ? 16.313 -3.957 -14.292 1.00 84.31 69 TRP A N 1
ATOM 521 C CA . TRP A 1 69 ? 17.228 -4.622 -13.369 1.00 84.31 69 TRP A CA 1
ATOM 522 C C . TRP A 1 69 ? 18.689 -4.383 -13.743 1.00 84.31 69 TRP A C 1
ATOM 524 O O . TRP A 1 69 ? 19.487 -4.122 -12.854 1.00 84.31 69 TRP A O 1
ATOM 534 N N . ARG A 1 70 ? 19.030 -4.379 -15.037 1.00 82.38 70 ARG A N 1
ATOM 535 C CA . ARG A 1 70 ? 20.383 -4.054 -15.523 1.00 82.38 70 ARG A CA 1
ATOM 536 C C . ARG A 1 70 ? 20.766 -2.602 -15.258 1.00 82.38 70 ARG A C 1
ATOM 538 O O . ARG A 1 70 ? 21.880 -2.341 -14.825 1.00 82.38 70 ARG A O 1
ATOM 545 N N . SER A 1 71 ? 19.858 -1.655 -15.496 1.00 83.31 71 SER A N 1
ATOM 546 C CA . SER A 1 71 ? 20.104 -0.243 -15.185 1.00 83.31 71 SER A CA 1
ATOM 547 C C . SER A 1 71 ? 20.254 -0.016 -13.684 1.00 83.31 71 SER A C 1
ATOM 549 O O . SER A 1 71 ? 21.085 0.786 -13.267 1.00 83.31 71 SER A O 1
ATOM 551 N N . PHE A 1 72 ? 19.470 -0.722 -12.869 1.00 84.69 72 PHE A N 1
ATOM 552 C CA . PHE A 1 72 ? 19.567 -0.633 -11.417 1.00 84.69 72 PHE A CA 1
ATOM 553 C C . PHE A 1 72 ? 20.857 -1.279 -10.894 1.00 84.69 72 PHE A C 1
ATOM 555 O O . PHE A 1 72 ? 21.522 -0.685 -10.054 1.00 84.69 72 PHE A O 1
ATOM 562 N N . ASP A 1 73 ? 21.252 -2.431 -11.438 1.00 86.25 73 ASP A N 1
ATOM 563 C CA . ASP A 1 73 ? 22.533 -3.087 -11.151 1.00 86.25 73 ASP A CA 1
ATOM 564 C C . ASP A 1 73 ? 23.719 -2.182 -11.510 1.00 86.25 73 ASP A C 1
ATOM 566 O O . ASP A 1 73 ? 24.572 -1.920 -10.665 1.00 86.25 73 ASP A O 1
ATOM 570 N N . HIS A 1 74 ? 23.698 -1.580 -12.705 1.00 84.75 74 HIS A N 1
ATOM 571 C CA . HIS A 1 74 ? 24.697 -0.592 -13.109 1.00 84.75 74 HIS A CA 1
ATOM 572 C C . HIS A 1 74 ? 24.710 0.622 -12.174 1.00 84.75 74 HIS A C 1
ATOM 574 O O . HIS A 1 74 ? 25.773 1.107 -11.815 1.00 84.75 74 HIS A O 1
ATOM 580 N N . PHE A 1 75 ? 23.552 1.139 -11.758 1.00 84.50 75 PHE A N 1
ATOM 581 C CA . PHE A 1 75 ? 23.495 2.249 -10.801 1.00 84.50 75 PHE A CA 1
ATOM 582 C C . PHE A 1 75 ? 24.125 1.872 -9.451 1.00 84.50 75 PHE A C 1
ATOM 584 O O . PHE A 1 75 ? 24.850 2.670 -8.850 1.00 84.50 75 PHE A O 1
ATOM 591 N N . ILE A 1 76 ? 23.895 0.643 -8.985 1.00 84.94 76 ILE A N 1
ATOM 592 C CA . ILE A 1 76 ? 24.488 0.138 -7.748 1.00 84.94 76 ILE A CA 1
ATOM 593 C C . ILE A 1 76 ? 26.006 0.032 -7.887 1.00 84.94 76 ILE A C 1
ATOM 595 O O . ILE A 1 76 ? 26.717 0.572 -7.037 1.00 84.94 76 ILE A O 1
ATOM 599 N N . SER A 1 77 ? 26.503 -0.603 -8.949 1.00 83.12 77 SER A N 1
ATOM 600 C CA . SER A 1 77 ? 27.940 -0.789 -9.158 1.00 83.12 77 SER A CA 1
ATOM 601 C C . SER A 1 77 ? 28.668 0.524 -9.431 1.00 83.12 77 SER A C 1
ATOM 603 O O . SER A 1 77 ? 29.692 0.787 -8.813 1.00 83.12 77 SER A O 1
ATOM 605 N N . SER A 1 78 ? 28.107 1.405 -10.262 1.00 81.56 78 SER A N 1
ATOM 606 C CA . SER A 1 78 ? 28.778 2.645 -10.667 1.00 81.56 78 SER A CA 1
ATOM 607 C C . SER A 1 78 ? 28.673 3.781 -9.650 1.00 81.56 78 SER A C 1
ATOM 609 O O . SER A 1 78 ? 29.463 4.721 -9.700 1.00 81.56 78 SER A O 1
ATOM 611 N N . THR A 1 79 ? 27.666 3.762 -8.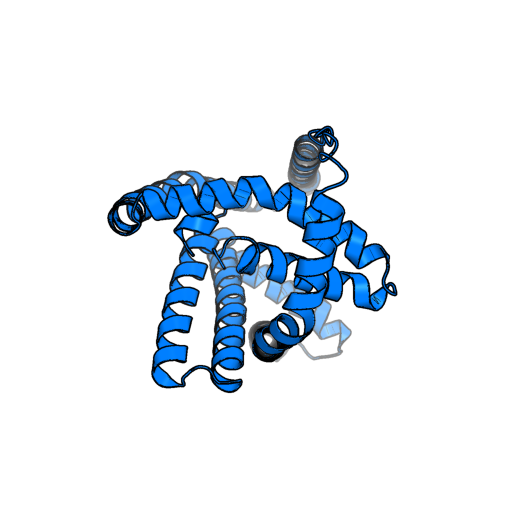771 1.00 82.38 79 THR A N 1
ATOM 612 C CA . THR A 1 79 ? 27.375 4.901 -7.883 1.00 82.38 79 THR A CA 1
ATOM 613 C C . THR A 1 79 ? 27.338 4.505 -6.418 1.00 82.38 79 THR A C 1
ATOM 615 O O . THR A 1 79 ? 27.974 5.166 -5.606 1.00 82.38 79 THR A O 1
ATOM 618 N N . ILE A 1 80 ? 26.631 3.436 -6.051 1.00 83.25 80 ILE A N 1
ATOM 619 C CA . ILE A 1 80 ? 26.456 3.081 -4.636 1.00 83.25 80 ILE A CA 1
ATOM 620 C C . ILE A 1 80 ? 27.721 2.424 -4.074 1.00 83.25 80 ILE A C 1
ATOM 622 O O . ILE A 1 80 ? 28.241 2.897 -3.068 1.00 83.25 80 ILE A O 1
ATOM 626 N N . LEU A 1 81 ? 28.245 1.370 -4.706 1.00 82.88 81 LEU A N 1
ATOM 627 C CA . LEU A 1 81 ? 29.421 0.649 -4.192 1.00 82.88 81 LEU A CA 1
ATOM 628 C C . LEU A 1 81 ? 30.668 1.546 -4.030 1.00 82.88 81 LEU A C 1
ATOM 630 O O . LEU A 1 81 ? 31.297 1.472 -2.968 1.00 82.88 81 LEU A O 1
ATOM 634 N N . PRO A 1 82 ? 30.994 2.455 -4.975 1.00 82.06 82 PRO A N 1
ATOM 635 C CA . PRO A 1 82 ? 32.140 3.349 -4.846 1.00 82.06 82 PRO A CA 1
ATOM 636 C C . PRO A 1 82 ? 31.969 4.381 -3.727 1.00 82.06 82 PRO A C 1
ATOM 638 O O . PRO A 1 82 ? 32.947 4.712 -3.063 1.00 82.06 82 PRO A O 1
ATOM 641 N N . LEU A 1 83 ? 30.741 4.851 -3.457 1.00 82.94 83 LEU A N 1
ATOM 642 C CA . LEU A 1 83 ? 30.463 5.769 -2.339 1.00 82.94 83 LEU A CA 1
ATOM 643 C C . LEU A 1 83 ? 30.753 5.139 -0.970 1.00 82.94 83 LEU A C 1
ATOM 645 O O . LEU A 1 83 ? 31.074 5.853 -0.023 1.00 82.94 83 LEU A O 1
ATOM 649 N N . PHE A 1 84 ? 30.658 3.814 -0.869 1.00 80.31 84 PHE A N 1
ATOM 650 C CA . PHE A 1 84 ? 30.963 3.060 0.347 1.00 80.31 84 PHE A CA 1
ATOM 651 C C . PHE A 1 84 ? 32.343 2.384 0.309 1.00 80.31 84 PHE A C 1
ATOM 653 O O . PHE A 1 84 ? 32.664 1.616 1.214 1.00 80.31 84 PHE A O 1
ATOM 660 N N . SER A 1 85 ? 33.169 2.668 -0.707 1.00 78.38 85 SER A N 1
ATOM 661 C CA . SER A 1 85 ? 34.491 2.051 -0.911 1.00 78.38 85 SER A CA 1
ATOM 662 C C . SER A 1 85 ? 34.463 0.512 -0.966 1.00 78.38 85 SER A C 1
ATOM 664 O O . SER A 1 85 ? 35.439 -0.150 -0.607 1.00 78.38 85 SER A O 1
ATOM 666 N N . ILE A 1 86 ? 33.348 -0.074 -1.410 1.00 72.56 86 ILE A N 1
ATOM 667 C CA . ILE A 1 86 ? 33.167 -1.527 -1.523 1.00 72.56 86 ILE A CA 1
ATOM 668 C C . ILE A 1 86 ? 33.663 -1.968 -2.910 1.00 72.56 86 ILE A C 1
ATOM 670 O O . ILE A 1 86 ? 33.269 -1.394 -3.923 1.00 72.56 86 ILE A O 1
ATOM 674 N N . ARG A 1 87 ? 34.549 -2.974 -2.972 1.00 63.75 87 ARG A N 1
ATOM 675 C CA . ARG A 1 87 ? 35.109 -3.488 -4.239 1.00 63.75 87 ARG A CA 1
ATOM 676 C C . ARG A 1 87 ? 34.055 -4.227 -5.073 1.00 63.75 87 ARG A C 1
ATOM 678 O O . ARG A 1 87 ? 33.262 -4.995 -4.542 1.00 63.75 87 ARG A O 1
ATOM 685 N N . GLU A 1 88 ? 34.128 -4.061 -6.395 1.00 59.88 88 GLU A N 1
ATOM 686 C CA . GLU A 1 88 ? 33.161 -4.594 -7.372 1.00 59.88 88 GLU A CA 1
ATOM 687 C C . GLU A 1 88 ? 33.121 -6.127 -7.525 1.00 59.88 88 GLU A C 1
ATOM 689 O O . GLU A 1 88 ? 32.250 -6.646 -8.218 1.00 59.88 88 GLU A O 1
ATOM 694 N N . SER A 1 89 ? 34.009 -6.887 -6.873 1.00 56.75 89 SER A N 1
ATOM 695 C CA . SER A 1 89 ? 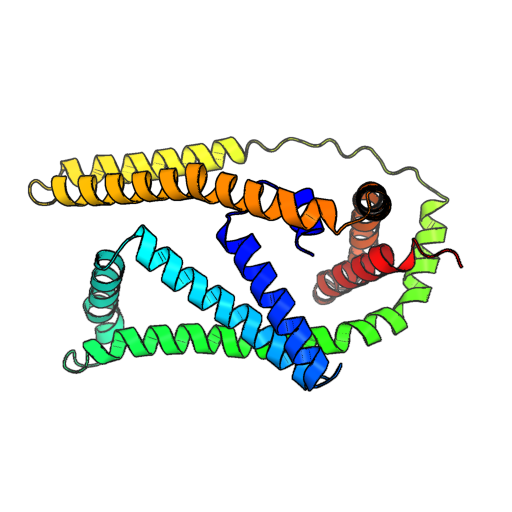34.058 -8.355 -7.011 1.00 56.75 89 SER A CA 1
ATOM 696 C C . SER A 1 89 ? 32.858 -9.099 -6.394 1.00 56.75 89 SER A C 1
ATOM 698 O O . SER A 1 89 ? 32.792 -10.319 -6.485 1.00 56.75 89 SER A O 1
ATOM 700 N N . GLU A 1 90 ? 31.912 -8.372 -5.791 1.00 56.12 90 GLU A N 1
ATOM 701 C CA . GLU A 1 90 ? 30.685 -8.845 -5.120 1.00 56.12 90 GLU A CA 1
ATOM 702 C C . GLU A 1 90 ? 29.401 -8.311 -5.815 1.00 56.12 90 GLU A C 1
ATOM 704 O O . GLU A 1 90 ? 28.340 -8.179 -5.203 1.00 56.12 90 GLU A O 1
ATOM 709 N N . SER A 1 91 ? 29.471 -7.925 -7.095 1.00 56.34 91 SER A N 1
ATOM 710 C CA . SER A 1 91 ? 28.397 -7.164 -7.764 1.00 56.34 91 SER A CA 1
ATOM 711 C C . SER A 1 91 ? 27.051 -7.901 -7.865 1.00 56.34 91 SER A C 1
ATOM 713 O O . SER A 1 91 ? 26.008 -7.301 -7.610 1.00 56.34 91 SER A O 1
ATOM 715 N N . SER A 1 92 ? 27.041 -9.213 -8.133 1.00 59.53 92 SER A N 1
ATOM 716 C CA . SER A 1 92 ? 25.783 -9.981 -8.236 1.00 59.53 92 SER A CA 1
ATOM 717 C C . SER A 1 92 ? 25.034 -10.137 -6.902 1.00 59.53 92 SER A C 1
ATOM 719 O O . SER A 1 92 ? 23.807 -10.262 -6.899 1.00 59.53 92 SER A O 1
ATOM 721 N N . SER A 1 93 ? 25.728 -10.103 -5.759 1.00 69.81 93 SER A N 1
ATOM 722 C CA . SER A 1 93 ? 25.118 -10.175 -4.420 1.00 69.81 93 SER A CA 1
ATOM 723 C C . SER A 1 93 ? 24.504 -8.836 -3.983 1.00 69.81 93 SER A C 1
ATOM 725 O O . SER A 1 93 ? 23.552 -8.824 -3.195 1.00 69.81 93 SER A O 1
ATOM 727 N N . ALA A 1 94 ? 24.986 -7.708 -4.514 1.00 79.00 94 ALA A N 1
ATOM 728 C CA . ALA A 1 94 ? 24.569 -6.370 -4.090 1.00 79.00 94 ALA A CA 1
ATOM 729 C C . ALA A 1 94 ? 23.107 -6.045 -4.448 1.00 79.00 94 ALA A C 1
ATOM 731 O O . ALA A 1 94 ? 22.361 -5.516 -3.617 1.00 79.00 94 ALA A O 1
ATOM 732 N N . LEU A 1 95 ? 22.663 -6.410 -5.655 1.00 84.56 95 LEU A N 1
ATOM 733 C CA . LEU A 1 95 ? 21.283 -6.192 -6.099 1.00 84.56 95 LEU A CA 1
ATOM 734 C C . LEU A 1 95 ? 20.273 -6.956 -5.227 1.00 84.56 95 LEU A C 1
ATOM 736 O O . LEU A 1 95 ? 19.273 -6.390 -4.775 1.00 84.56 95 LEU A O 1
ATOM 740 N N . LEU A 1 96 ? 20.551 -8.236 -4.955 1.00 84.38 96 LEU A N 1
ATOM 741 C CA . LEU A 1 96 ? 19.722 -9.075 -4.086 1.00 84.38 96 LEU A CA 1
ATOM 742 C C . LEU A 1 96 ? 19.666 -8.524 -2.661 1.00 84.38 96 LEU A C 1
ATOM 744 O O . LEU A 1 96 ? 18.584 -8.463 -2.074 1.00 84.38 96 LEU A O 1
ATOM 748 N N . LEU A 1 97 ? 20.799 -8.068 -2.124 1.00 86.25 97 LEU A N 1
ATOM 749 C CA . LEU A 1 97 ? 20.868 -7.463 -0.795 1.00 86.25 97 LEU A CA 1
ATOM 750 C C . LEU A 1 97 ? 19.971 -6.224 -0.691 1.00 86.25 97 LEU A C 1
ATOM 752 O O . LEU A 1 97 ? 19.245 -6.076 0.293 1.00 86.25 97 LEU A O 1
ATOM 756 N N . ILE A 1 98 ? 19.948 -5.370 -1.717 1.00 87.56 98 ILE A N 1
ATOM 757 C CA . ILE A 1 98 ? 19.087 -4.179 -1.742 1.00 87.56 98 ILE A CA 1
ATOM 758 C C . ILE A 1 98 ? 17.606 -4.559 -1.805 1.00 87.56 98 ILE A C 1
ATOM 760 O O . ILE A 1 98 ? 16.790 -3.957 -1.103 1.00 87.56 98 ILE A O 1
ATOM 764 N N . VAL A 1 99 ? 17.241 -5.577 -2.590 1.00 90.25 99 VAL A N 1
ATOM 765 C CA . VAL A 1 99 ? 15.858 -6.081 -2.634 1.00 90.25 99 VAL A CA 1
ATOM 766 C C . VAL A 1 99 ? 15.438 -6.648 -1.275 1.00 90.25 99 VAL A C 1
ATOM 768 O O . VAL A 1 99 ? 14.338 -6.354 -0.801 1.00 90.25 99 VAL A O 1
ATOM 771 N N . ILE A 1 100 ? 16.311 -7.413 -0.616 1.00 90.88 100 ILE A N 1
ATOM 772 C CA . ILE A 1 100 ? 16.059 -7.953 0.726 1.00 90.88 100 ILE A CA 1
ATOM 773 C C . ILE A 1 100 ? 15.889 -6.815 1.733 1.00 90.88 100 ILE A C 1
ATOM 775 O O . ILE A 1 100 ? 14.913 -6.811 2.483 1.00 90.88 100 ILE A O 1
ATOM 779 N N . LEU A 1 101 ? 16.778 -5.818 1.721 1.00 91.75 101 LEU A N 1
ATOM 780 C CA . LEU A 1 101 ? 16.697 -4.657 2.606 1.00 91.75 101 LEU A CA 1
ATOM 781 C C . LEU A 1 101 ? 15.396 -3.872 2.384 1.00 91.75 101 LEU A C 1
ATOM 783 O O . LEU A 1 101 ? 14.719 -3.505 3.344 1.00 91.75 101 LEU A O 1
ATOM 787 N N . TYR A 1 102 ? 15.007 -3.672 1.123 1.00 92.62 102 TYR A N 1
ATOM 788 C CA . TYR A 1 102 ? 13.734 -3.055 0.758 1.00 92.62 102 TYR A CA 1
ATOM 789 C C . TYR A 1 102 ? 12.545 -3.815 1.361 1.00 92.62 102 TYR A C 1
ATOM 791 O O . TYR A 1 102 ? 11.692 -3.206 2.010 1.00 92.62 102 TYR A O 1
ATOM 799 N N . LEU A 1 103 ? 12.494 -5.142 1.214 1.00 94.31 103 LEU A N 1
ATOM 800 C CA . LEU A 1 103 ? 11.419 -5.957 1.792 1.00 94.31 103 LEU A CA 1
ATOM 801 C C . LEU A 1 103 ? 11.447 -5.956 3.327 1.00 94.31 103 LEU A C 1
ATOM 803 O O . LEU A 1 103 ? 10.387 -5.926 3.953 1.00 94.31 103 LEU A O 1
ATOM 807 N N . LEU A 1 104 ? 12.633 -5.925 3.933 1.00 95.38 104 LEU A N 1
ATOM 808 C CA . LEU A 1 104 ? 12.818 -5.892 5.383 1.00 95.38 104 LEU A CA 1
ATOM 809 C C . LEU A 1 104 ? 12.304 -4.582 5.994 1.00 95.38 104 LEU A C 1
ATOM 811 O O . LEU A 1 104 ? 11.641 -4.610 7.030 1.00 95.38 104 LEU A O 1
ATOM 815 N N . ILE A 1 105 ? 12.500 -3.443 5.324 1.00 95.62 105 ILE A N 1
ATOM 816 C CA . ILE A 1 105 ? 11.895 -2.166 5.738 1.00 95.62 105 ILE A CA 1
ATOM 817 C C . ILE A 1 105 ? 10.364 -2.281 5.754 1.00 95.62 105 ILE A C 1
ATOM 819 O O . ILE A 1 105 ? 9.723 -1.900 6.735 1.00 95.62 105 ILE A O 1
ATOM 823 N N . TYR A 1 106 ? 9.764 -2.846 4.701 1.00 95.12 106 TYR A N 1
ATOM 824 C CA . TYR A 1 106 ? 8.310 -3.050 4.648 1.00 95.12 106 TYR A CA 1
ATOM 825 C C . TYR A 1 106 ? 7.819 -4.035 5.711 1.00 95.12 106 TYR A C 1
ATOM 827 O O . TYR A 1 106 ? 6.738 -3.833 6.265 1.00 95.12 106 TYR A O 1
ATOM 835 N N . LEU A 1 107 ? 8.610 -5.062 6.027 1.00 95.88 107 LEU A N 1
ATOM 836 C CA . LEU A 1 107 ? 8.316 -5.998 7.106 1.00 95.88 107 LEU A CA 1
ATOM 837 C C . LEU A 1 107 ? 8.266 -5.274 8.456 1.00 95.88 107 LEU A C 1
ATOM 839 O O . LEU A 1 107 ? 7.260 -5.387 9.155 1.00 95.88 107 LEU A O 1
ATOM 843 N N . ILE A 1 108 ? 9.298 -4.491 8.788 1.00 95.69 108 ILE A N 1
ATOM 844 C CA . ILE A 1 108 ? 9.384 -3.732 10.045 1.00 95.69 108 ILE A CA 1
ATOM 845 C C . ILE A 1 108 ? 8.210 -2.758 10.164 1.00 95.69 108 ILE A C 1
ATOM 847 O O . ILE A 1 108 ? 7.483 -2.777 11.160 1.00 95.69 108 ILE A O 1
ATOM 851 N N . VAL A 1 109 ? 7.971 -1.940 9.135 1.00 95.25 109 VAL A N 1
ATOM 852 C CA . VAL A 1 109 ? 6.839 -0.999 9.120 1.00 95.25 109 VAL A CA 1
ATOM 853 C C . VAL A 1 109 ? 5.508 -1.749 9.244 1.00 95.25 109 VAL A C 1
ATOM 855 O O . VAL A 1 109 ? 4.585 -1.273 9.907 1.00 95.25 109 VAL A O 1
ATOM 858 N N . GLY A 1 110 ? 5.404 -2.942 8.663 1.00 93.56 110 GLY A N 1
ATOM 859 C CA . GLY A 1 110 ? 4.215 -3.790 8.733 1.00 93.56 110 GLY A CA 1
ATOM 860 C C . GLY A 1 110 ? 3.933 -4.293 10.144 1.00 93.56 110 GLY A C 1
ATOM 861 O O . GLY A 1 110 ? 2.789 -4.239 10.594 1.00 93.56 110 GLY A O 1
ATOM 862 N N . ILE A 1 111 ? 4.983 -4.673 10.876 1.00 94.00 111 ILE A N 1
ATOM 863 C CA . ILE A 1 111 ? 4.877 -5.051 12.289 1.00 94.00 111 ILE A CA 1
ATOM 864 C C . ILE A 1 111 ? 4.377 -3.852 13.099 1.00 94.00 111 ILE A C 1
ATOM 866 O O . ILE A 1 111 ? 3.376 -3.963 13.804 1.00 94.00 111 ILE A O 1
ATOM 870 N N . PHE A 1 112 ? 5.022 -2.687 12.967 1.00 93.44 112 PHE A N 1
ATOM 871 C CA . PHE A 1 112 ? 4.633 -1.484 13.714 1.00 93.44 112 PHE A CA 1
ATOM 872 C C . PHE A 1 112 ? 3.195 -1.051 13.423 1.00 93.44 112 PHE A C 1
ATOM 874 O O . PHE A 1 112 ? 2.434 -0.757 14.345 1.00 93.44 112 PHE A O 1
ATOM 881 N N . THR A 1 113 ? 2.804 -1.035 12.149 1.00 89.94 113 THR A N 1
ATOM 882 C CA . THR A 1 113 ? 1.444 -0.655 11.743 1.00 89.94 113 THR A CA 1
ATOM 883 C C . THR A 1 113 ? 0.400 -1.665 12.214 1.00 89.94 113 THR A C 1
ATOM 885 O O . THR A 1 113 ? -0.662 -1.255 12.682 1.00 89.94 113 THR A O 1
ATOM 888 N N . GLY A 1 114 ? 0.701 -2.965 12.177 1.00 90.62 114 GLY A N 1
ATOM 889 C CA . GLY A 1 114 ? -0.183 -4.004 12.702 1.00 90.62 114 GLY A CA 1
ATOM 890 C C . GLY A 1 114 ? -0.327 -3.959 14.227 1.00 90.62 114 GLY A C 1
ATOM 891 O O . GLY A 1 114 ? -1.437 -4.071 14.748 1.00 90.62 114 GLY A O 1
ATOM 892 N N . LEU A 1 115 ? 0.761 -3.704 14.959 1.00 90.44 115 LEU A N 1
ATOM 893 C CA . LEU A 1 115 ? 0.708 -3.488 16.409 1.00 90.44 115 LEU A CA 1
ATOM 894 C C . LEU A 1 115 ? -0.092 -2.232 16.763 1.00 90.44 115 LEU A C 1
ATOM 896 O O . LEU A 1 115 ? -0.929 -2.274 17.665 1.00 90.44 115 LEU A O 1
ATOM 900 N N . PHE A 1 116 ? 0.102 -1.135 16.031 1.00 86.62 116 PHE A N 1
ATOM 901 C CA . PHE A 1 116 ? -0.697 0.076 16.210 1.00 86.62 116 PHE A CA 1
ATOM 902 C C . PHE A 1 116 ? -2.188 -0.192 15.969 1.00 86.62 116 PHE A C 1
ATOM 904 O O . PHE A 1 116 ? -3.020 0.234 16.769 1.00 86.62 116 PHE A O 1
ATOM 911 N N . ALA A 1 117 ? -2.525 -0.956 14.924 1.00 85.88 117 ALA A N 1
ATOM 912 C CA . ALA A 1 117 ? -3.902 -1.337 14.618 1.00 85.88 117 ALA A CA 1
ATOM 913 C C . ALA A 1 117 ? -4.568 -2.124 15.761 1.00 85.88 117 ALA A C 1
ATOM 915 O O . ALA A 1 117 ? -5.752 -1.920 16.021 1.00 85.88 117 ALA A O 1
ATOM 916 N N . SER A 1 118 ? -3.810 -2.951 16.492 1.00 87.12 118 SER A N 1
ATOM 917 C CA . SER A 1 118 ? -4.328 -3.702 17.649 1.00 87.12 118 SER A CA 1
ATOM 918 C C . SER A 1 118 ? -4.792 -2.813 18.809 1.00 87.12 118 SER A C 1
ATOM 920 O O . SER A 1 118 ? -5.677 -3.200 19.566 1.00 87.12 118 SER A O 1
ATOM 922 N N . SER A 1 119 ? -4.239 -1.604 18.930 1.00 82.62 119 SER A N 1
ATOM 923 C CA . SER A 1 119 ? -4.567 -0.654 20.000 1.00 82.62 119 SER A CA 1
ATOM 924 C C . SER A 1 119 ? -5.746 0.261 19.654 1.00 82.62 119 SER A C 1
ATOM 926 O O . SER A 1 119 ? -6.281 0.936 20.533 1.00 82.62 119 SER A O 1
ATOM 928 N N . VAL A 1 120 ? -6.159 0.310 18.382 1.00 82.69 120 VAL A N 1
ATOM 929 C CA . VAL A 1 120 ? -7.231 1.198 17.905 1.00 82.69 120 VAL A CA 1
ATOM 930 C C . VAL A 1 120 ? -8.576 0.939 18.600 1.00 82.69 120 VAL A C 1
ATOM 932 O O . VAL A 1 120 ? -9.180 1.927 19.020 1.00 82.69 120 VAL A O 1
ATOM 935 N N . PRO A 1 121 ? -9.053 -0.311 18.786 1.00 81.00 121 PRO A N 1
ATOM 936 C CA . PRO A 1 121 ? -10.347 -0.568 19.425 1.00 81.00 121 PRO A CA 1
ATOM 937 C C . PRO A 1 121 ? -10.456 0.040 20.829 1.00 81.00 121 PRO A C 1
ATOM 939 O O . PRO A 1 121 ? -11.401 0.772 21.111 1.00 81.00 121 PRO A O 1
ATOM 942 N N . HIS A 1 122 ? -9.433 -0.147 21.667 1.00 81.81 122 HIS A N 1
ATOM 943 C CA . HIS A 1 122 ? -9.407 0.400 23.027 1.00 81.81 122 HIS A CA 1
ATOM 944 C C . HIS A 1 122 ? -9.401 1.935 23.054 1.00 81.81 122 HIS A C 1
ATOM 946 O O . HIS A 1 122 ? -10.057 2.557 23.889 1.00 81.81 122 HIS A O 1
ATOM 952 N N . LEU A 1 123 ? -8.680 2.572 22.122 1.00 79.75 123 LEU A N 1
ATOM 953 C CA . LEU A 1 123 ? -8.657 4.035 22.008 1.00 79.75 123 LEU A CA 1
ATOM 954 C C . LEU A 1 123 ? -10.012 4.600 21.556 1.00 79.75 123 LEU A C 1
ATOM 956 O O . LEU A 1 123 ? -10.371 5.718 21.932 1.00 79.75 123 LEU A O 1
ATOM 960 N N . VAL A 1 124 ? -10.732 3.847 20.723 1.00 82.00 124 VAL A N 1
ATOM 961 C CA . VAL A 1 124 ? -12.063 4.199 20.223 1.00 82.00 124 VAL A CA 1
ATOM 962 C C . VAL A 1 124 ? -13.092 4.093 21.346 1.00 82.00 124 VAL A C 1
ATOM 964 O O . VAL A 1 124 ? -13.819 5.059 21.568 1.00 82.00 124 VAL A O 1
ATOM 967 N N . GLU A 1 125 ? -13.115 2.989 22.095 1.00 81.19 125 GLU A N 1
ATOM 968 C CA . GLU A 1 125 ? -14.033 2.793 23.229 1.00 81.19 125 GLU A CA 1
ATOM 969 C C . GLU A 1 125 ? -13.877 3.887 24.292 1.00 81.19 125 GLU A C 1
ATOM 971 O O . GLU A 1 125 ? -14.866 4.495 24.696 1.00 81.19 125 GLU A O 1
ATOM 976 N N . GLY A 1 126 ? -12.639 4.225 24.671 1.00 81.38 126 GLY A N 1
ATOM 977 C CA . GLY A 1 126 ? -12.379 5.227 25.711 1.00 81.38 126 GLY A CA 1
ATOM 978 C C . GLY A 1 126 ? -12.771 6.666 25.349 1.00 81.38 126 GLY A C 1
ATOM 979 O O . GLY A 1 126 ? -12.911 7.496 26.243 1.00 81.38 126 GLY A O 1
ATOM 980 N N . LYS A 1 127 ? -12.943 6.991 24.059 1.00 81.25 127 LYS A N 1
ATOM 981 C CA . LYS A 1 127 ? -13.304 8.351 23.599 1.00 81.25 127 LYS A CA 1
ATOM 982 C C . LYS A 1 127 ? -14.648 8.431 22.879 1.00 81.25 127 LYS A C 1
ATOM 984 O O . LYS A 1 127 ? -15.051 9.524 22.473 1.00 81.25 127 LYS A O 1
ATOM 989 N N . LYS A 1 128 ? -15.337 7.298 22.712 1.00 81.81 128 LYS A N 1
ATOM 990 C CA . LYS A 1 128 ? -16.603 7.188 21.977 1.00 81.81 128 LYS A CA 1
ATOM 991 C C . LYS A 1 128 ? -17.653 8.162 22.515 1.00 81.81 128 LYS A C 1
ATOM 993 O O . LYS A 1 128 ? -18.145 8.994 21.756 1.00 81.81 128 LYS A O 1
ATOM 998 N N . GLU A 1 129 ? -17.956 8.090 23.809 1.00 80.62 129 GLU A N 1
ATOM 999 C CA . GLU A 1 129 ? -19.042 8.872 24.419 1.00 80.62 129 GLU A CA 1
ATOM 1000 C C . GLU A 1 129 ? -18.768 10.382 24.391 1.00 80.62 129 GLU A C 1
ATOM 1002 O O . GLU A 1 129 ? -19.650 11.177 24.064 1.00 80.62 129 GLU A O 1
ATOM 1007 N N . GLU A 1 130 ? -17.519 10.791 24.630 1.00 82.06 130 GLU A N 1
ATOM 1008 C CA . GLU A 1 130 ? -17.115 12.200 24.573 1.00 82.06 130 GLU A CA 1
ATOM 1009 C C . GLU A 1 130 ? -17.303 12.787 23.163 1.00 82.06 130 GLU A C 1
ATOM 1011 O O . GLU A 1 130 ? -17.856 13.879 22.988 1.00 82.06 130 GLU A O 1
ATOM 1016 N N . VAL A 1 131 ? -16.853 12.053 22.141 1.00 79.94 131 VAL A N 1
ATOM 1017 C CA . VAL A 1 131 ? -16.921 12.486 20.741 1.00 79.94 131 VAL A CA 1
ATOM 1018 C C . VAL A 1 131 ? -18.365 12.521 20.241 1.00 79.94 131 VAL A C 1
ATOM 1020 O O . VAL A 1 131 ? -18.765 13.503 19.608 1.00 79.94 131 VAL A O 1
ATOM 1023 N N . LEU A 1 132 ? -19.159 11.488 20.538 1.00 79.69 132 LEU A N 1
ATOM 1024 C CA . LEU A 1 132 ? -20.566 11.422 20.133 1.00 79.69 132 LEU A CA 1
ATOM 1025 C C . LEU A 1 132 ? -21.402 12.508 20.821 1.00 79.69 132 LEU A C 1
ATOM 1027 O O . LEU A 1 132 ? -22.215 13.156 20.155 1.00 79.69 132 LEU A O 1
ATOM 1031 N N . GLY A 1 133 ? -21.163 12.765 22.111 1.00 77.00 133 GLY A N 1
ATOM 1032 C CA . GLY A 1 133 ? -21.821 13.840 22.854 1.00 77.00 133 GLY A CA 1
ATOM 1033 C C . GLY A 1 133 ? -21.556 15.215 22.238 1.00 77.00 133 GLY A C 1
ATOM 1034 O O . GLY A 1 133 ? -22.493 15.947 21.912 1.00 77.00 133 GLY A O 1
ATOM 1035 N N . LYS A 1 134 ? -20.285 15.545 21.971 1.00 78.12 134 LYS A N 1
ATOM 1036 C CA . LYS A 1 134 ? -19.908 16.823 21.336 1.00 78.12 134 LYS A CA 1
ATOM 1037 C C . LYS A 1 134 ? -20.447 16.957 19.910 1.00 78.12 134 LYS A C 1
ATOM 1039 O O . LYS A 1 134 ? -20.854 18.049 19.512 1.00 78.12 134 LYS A O 1
ATOM 1044 N N . PHE A 1 135 ? -20.489 15.866 19.144 1.00 76.12 135 PHE A N 1
ATOM 1045 C CA . PHE A 1 135 ? -21.049 15.872 17.792 1.00 76.12 135 PHE A CA 1
ATOM 1046 C C . PHE A 1 135 ? -22.555 16.153 17.784 1.00 76.12 135 PHE A C 1
ATOM 1048 O O . PHE A 1 135 ? -23.009 17.006 17.019 1.00 76.12 135 PHE A O 1
ATOM 1055 N N . ARG A 1 136 ? -23.327 15.495 18.660 1.00 75.62 136 ARG A N 1
ATOM 1056 C CA . ARG A 1 136 ? -24.783 15.701 18.773 1.00 75.62 136 ARG A CA 1
ATOM 1057 C C . ARG A 1 136 ? -25.134 17.140 19.172 1.00 75.62 136 ARG A C 1
ATOM 1059 O O . ARG A 1 136 ? -26.042 17.720 18.583 1.00 75.62 136 ARG A O 1
ATOM 1066 N N . LEU A 1 137 ? -24.369 17.742 20.087 1.00 70.69 137 LEU A N 1
ATOM 1067 C CA . LEU A 1 137 ? -24.546 19.143 20.502 1.00 70.69 137 LEU A CA 1
ATOM 1068 C C . LEU A 1 137 ? -24.291 20.142 19.356 1.00 70.69 137 LEU A C 1
ATOM 1070 O O . LEU A 1 137 ? -25.042 21.100 19.180 1.00 70.69 137 LEU A O 1
ATOM 1074 N N . LEU A 1 138 ? -23.262 19.901 18.538 1.00 67.00 138 LEU A N 1
ATOM 1075 C CA . LEU A 1 138 ? -22.892 20.773 17.415 1.00 67.00 138 LEU A CA 1
ATOM 1076 C C . LEU A 1 138 ? -23.777 20.579 16.172 1.00 67.00 138 LEU A C 1
ATOM 1078 O O . LEU A 1 138 ? -23.984 21.527 15.416 1.00 67.00 138 LEU A O 1
ATOM 1082 N N . LYS A 1 139 ? -24.343 19.382 15.968 1.00 64.69 139 LYS A N 1
ATOM 1083 C CA . LYS A 1 139 ? -25.299 19.100 14.880 1.00 64.69 139 LYS A CA 1
ATOM 1084 C C . LYS A 1 139 ? -26.626 19.853 15.057 1.00 64.69 139 LYS A C 1
ATOM 1086 O O . LYS A 1 139 ? -27.276 20.159 14.066 1.00 64.69 139 LYS A O 1
ATOM 1091 N N . SER A 1 140 ? -26.990 20.199 16.296 1.00 52.50 140 SER A N 1
ATOM 1092 C CA . SER A 1 140 ? -28.202 20.971 16.617 1.00 52.50 140 SER A CA 1
ATOM 1093 C C . SER A 1 140 ? -28.115 22.456 16.215 1.00 52.50 140 SER A C 1
ATOM 1095 O O . SER A 1 140 ? -29.127 23.144 16.164 1.00 52.50 140 SER A O 1
ATOM 1097 N N . THR A 1 141 ? -26.918 22.982 15.914 1.00 46.72 141 THR A N 1
ATOM 1098 C CA . THR A 1 141 ? -26.701 24.439 15.807 1.00 46.72 141 THR A CA 1
ATOM 1099 C C . THR A 1 141 ? -26.176 24.957 14.470 1.00 46.72 141 THR A C 1
ATOM 1101 O O . THR A 1 141 ? -26.014 26.169 14.345 1.00 46.72 141 THR A O 1
ATOM 1104 N N . LYS A 1 142 ? -25.941 24.129 13.441 1.00 44.97 142 LYS A N 1
ATOM 1105 C CA . LYS A 1 142 ? -25.623 24.649 12.094 1.00 44.97 142 LYS A CA 1
ATOM 1106 C C . LYS A 1 142 ? -25.724 23.591 10.998 1.00 44.97 142 LYS A C 1
ATOM 1108 O O . LYS A 1 142 ? -25.052 22.562 11.059 1.00 44.97 142 LYS A O 1
ATOM 1113 N N . ASP A 1 143 ? -26.491 23.915 9.961 1.00 40.06 143 ASP A N 1
ATOM 1114 C CA . ASP A 1 143 ? -26.429 23.253 8.657 1.00 40.06 143 ASP A CA 1
ATOM 1115 C C . ASP A 1 143 ? -25.011 23.443 8.068 1.00 40.06 143 ASP A C 1
ATOM 1117 O O . ASP A 1 143 ? -24.421 24.520 8.228 1.00 40.06 143 ASP A O 1
ATOM 1121 N N . PRO A 1 144 ? -24.390 22.429 7.439 1.00 43.12 144 PRO A N 1
ATOM 1122 C CA . PRO A 1 144 ? -23.028 22.557 6.958 1.00 43.12 144 PRO A CA 1
ATOM 1123 C C . PRO A 1 144 ? -22.997 23.408 5.686 1.00 43.12 144 PRO A C 1
ATOM 1125 O O . PRO A 1 144 ? -23.497 23.005 4.635 1.00 43.12 144 PRO A O 1
ATOM 1128 N N . ASP A 1 145 ? -22.334 24.562 5.786 1.00 39.97 145 ASP A N 1
ATOM 1129 C CA . ASP A 1 145 ? -21.991 25.433 4.662 1.00 39.97 145 ASP A CA 1
ATOM 1130 C C . ASP A 1 145 ? -21.513 24.636 3.438 1.00 39.97 145 ASP A C 1
ATOM 1132 O O . ASP A 1 145 ? -20.644 23.750 3.508 1.00 39.97 145 ASP A O 1
ATOM 1136 N N . LYS A 1 146 ? -22.077 24.991 2.279 1.00 36.03 146 LYS A N 1
ATOM 1137 C CA . LYS A 1 146 ? -21.659 24.500 0.967 1.00 36.03 146 LYS A CA 1
ATOM 1138 C C . LYS A 1 146 ? -20.211 24.923 0.715 1.00 36.03 146 LYS A C 1
ATOM 1140 O O . LYS A 1 146 ? -19.944 26.018 0.240 1.00 36.03 146 LYS A O 1
ATOM 1145 N N . PHE A 1 147 ? -19.268 24.024 0.982 1.00 39.88 147 PHE A N 1
ATOM 1146 C CA . PHE A 1 147 ? -17.923 24.153 0.428 1.00 39.88 147 PHE A CA 1
ATOM 1147 C C . PHE A 1 147 ? -17.993 24.038 -1.093 1.00 39.88 147 PHE A C 1
ATOM 1149 O O . PHE A 1 147 ? -18.310 22.970 -1.628 1.00 39.88 147 PHE A O 1
ATOM 1156 N N . ASP A 1 148 ? -17.693 25.155 -1.747 1.00 37.72 148 ASP A N 1
ATOM 1157 C CA . ASP A 1 148 ? -17.494 25.275 -3.180 1.00 37.72 148 ASP A CA 1
ATOM 1158 C C . ASP A 1 148 ? -16.346 24.354 -3.612 1.00 37.72 148 ASP A C 1
ATOM 1160 O O . ASP A 1 148 ? -15.185 24.511 -3.212 1.00 37.72 148 ASP A O 1
ATOM 1164 N N . SER A 1 149 ? -16.679 23.325 -4.391 1.00 38.50 149 SER A N 1
ATOM 1165 C CA . SER A 1 149 ? -15.689 22.428 -4.964 1.00 38.50 149 SER A CA 1
ATOM 1166 C C . SER A 1 149 ? -15.022 23.147 -6.128 1.00 38.50 149 SER A C 1
ATOM 1168 O O . SER A 1 149 ? -15.403 22.963 -7.289 1.00 38.50 149 SER A O 1
ATOM 1170 N N . ARG A 1 150 ? -13.985 23.937 -5.844 1.00 40.25 150 ARG A N 1
ATOM 1171 C CA . ARG A 1 150 ? -13.042 24.322 -6.893 1.00 40.25 150 ARG A CA 1
ATOM 1172 C C . ARG A 1 150 ? -12.399 23.039 -7.405 1.00 40.25 150 ARG A C 1
ATOM 1174 O O . ARG A 1 150 ? -11.483 22.499 -6.788 1.00 40.25 150 ARG A O 1
ATOM 1181 N N . LYS A 1 151 ? -12.930 22.519 -8.517 1.00 40.91 151 LYS A N 1
ATOM 1182 C CA . LYS A 1 151 ? -12.334 21.433 -9.297 1.00 40.91 151 LYS A CA 1
ATOM 1183 C C . LYS A 1 151 ? -10.969 21.930 -9.746 1.00 40.91 151 LYS A C 1
ATOM 1185 O O . LYS A 1 151 ? -10.831 22.710 -10.683 1.00 40.91 151 LYS A O 1
ATOM 1190 N N . LEU A 1 152 ? -9.981 21.550 -8.953 1.00 39.62 152 LEU A N 1
ATOM 1191 C CA . LEU A 1 152 ? -8.635 22.062 -9.019 1.00 39.62 152 LEU A CA 1
ATOM 1192 C C . LEU A 1 152 ? -8.043 21.643 -10.370 1.00 39.62 152 LEU A C 1
ATOM 1194 O O . LEU A 1 152 ? -8.115 20.475 -10.760 1.00 39.62 152 LEU A O 1
ATOM 1198 N N . LYS A 1 153 ? -7.446 22.610 -11.071 1.00 50.53 153 LYS A N 1
ATOM 1199 C CA . LYS A 1 153 ? -6.710 22.491 -12.345 1.00 50.53 153 LYS A CA 1
ATOM 1200 C C . LYS A 1 153 ? -5.524 21.498 -12.288 1.00 50.53 153 LYS A C 1
ATOM 1202 O O . LYS A 1 153 ? -4.687 21.461 -13.181 1.00 50.53 153 LYS A O 1
ATOM 1207 N N . THR A 1 154 ? -5.452 20.659 -11.258 1.00 47.88 154 THR A N 1
ATOM 1208 C CA . THR A 1 154 ? -4.410 19.675 -10.964 1.00 47.88 154 THR A CA 1
ATOM 1209 C C . THR A 1 154 ? -4.371 18.544 -11.977 1.00 47.88 154 THR A C 1
ATOM 1211 O O . THR A 1 154 ? -3.286 18.067 -12.269 1.00 47.88 154 THR A O 1
ATOM 1214 N N . ARG A 1 155 ? -5.503 18.152 -12.590 1.00 48.66 155 ARG A N 1
ATOM 1215 C CA . ARG A 1 155 ? -5.466 17.200 -13.721 1.00 48.66 155 ARG A CA 1
ATOM 1216 C C . ARG A 1 155 ? -4.737 17.776 -14.936 1.00 48.66 155 ARG A C 1
ATOM 1218 O O . ARG A 1 155 ? -4.061 17.022 -15.620 1.00 48.66 155 ARG A O 1
ATOM 1225 N N . LEU A 1 156 ? -4.827 19.090 -15.166 1.00 53.59 156 LEU A N 1
ATOM 1226 C CA . LEU A 1 156 ? -4.131 19.759 -16.265 1.00 53.59 156 LEU A CA 1
ATOM 1227 C C . LEU A 1 156 ? -2.639 19.913 -15.962 1.00 53.59 156 LEU A C 1
ATOM 1229 O O . LEU A 1 156 ? -1.830 19.651 -16.835 1.00 53.59 156 LEU A O 1
ATOM 1233 N N . ILE A 1 157 ? -2.273 20.252 -14.720 1.00 56.28 157 ILE A N 1
ATOM 1234 C CA . ILE A 1 157 ? -0.866 20.334 -14.284 1.00 56.28 157 ILE A CA 1
ATOM 1235 C C . ILE A 1 157 ? -0.195 18.957 -14.362 1.00 56.28 157 ILE A C 1
ATOM 1237 O O . ILE A 1 157 ? 0.910 18.846 -14.874 1.00 56.28 157 ILE A O 1
ATOM 1241 N N . LEU A 1 158 ? -0.877 17.893 -13.926 1.00 49.88 158 LEU A N 1
ATOM 1242 C CA . LEU A 1 158 ? -0.353 16.523 -13.984 1.00 49.88 158 LEU A CA 1
ATOM 1243 C C . LEU A 1 158 ? -0.218 16.034 -15.439 1.00 49.88 158 LEU A C 1
ATOM 1245 O O . LEU A 1 158 ? 0.754 15.366 -15.775 1.00 49.88 158 LEU A O 1
ATOM 1249 N N . PHE A 1 159 ? -1.138 16.441 -16.322 1.00 57.66 159 PHE A N 1
ATOM 1250 C CA . PHE A 1 159 ? -1.045 16.202 -17.765 1.00 57.66 159 PHE A CA 1
ATOM 1251 C C . PHE A 1 159 ? 0.100 16.998 -18.419 1.00 57.66 159 PHE A C 1
ATOM 1253 O O . PHE A 1 159 ? 0.847 16.442 -19.218 1.00 57.66 159 PHE A O 1
ATOM 1260 N N . LEU A 1 160 ? 0.303 18.262 -18.025 1.00 59.19 160 LEU A N 1
ATOM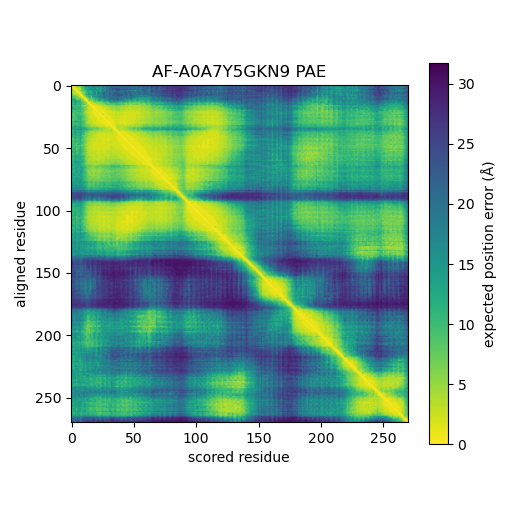 1261 C CA . LEU A 1 160 ? 1.399 19.108 -18.513 1.00 59.19 160 LEU A CA 1
ATOM 1262 C C . LEU A 1 160 ? 2.768 18.568 -18.080 1.00 59.19 160 LEU A C 1
ATOM 1264 O O . LEU A 1 160 ? 3.692 18.535 -18.883 1.00 59.19 160 LEU A O 1
ATOM 1268 N N . VAL A 1 161 ? 2.887 18.101 -16.832 1.00 58.09 161 VAL A N 1
ATOM 1269 C CA . VAL A 1 161 ? 4.113 17.483 -16.301 1.00 58.09 161 VAL A CA 1
ATOM 1270 C C . VAL A 1 161 ? 4.441 16.189 -17.048 1.00 58.09 161 VAL A C 1
ATOM 1272 O O . VAL A 1 161 ? 5.600 15.967 -17.385 1.00 58.09 161 VAL A O 1
ATOM 1275 N N . LEU A 1 162 ? 3.437 15.366 -17.374 1.00 53.28 162 LEU A N 1
ATOM 1276 C CA . LEU A 1 162 ? 3.634 14.159 -18.185 1.00 53.28 162 LEU A CA 1
ATOM 1277 C C . LEU A 1 162 ? 4.052 14.486 -19.626 1.00 53.28 162 LEU A C 1
ATOM 1279 O O . LEU A 1 162 ? 4.924 13.810 -20.166 1.00 53.28 162 LEU A O 1
ATOM 1283 N N . ILE A 1 163 ? 3.487 15.537 -20.230 1.00 62.66 163 ILE A N 1
ATOM 1284 C CA . ILE A 1 163 ? 3.876 16.003 -21.570 1.00 62.66 163 ILE A CA 1
ATOM 1285 C C . ILE A 1 163 ? 5.300 16.559 -21.571 1.00 62.66 163 ILE A C 1
ATOM 1287 O O . ILE A 1 163 ? 6.063 16.247 -22.478 1.00 62.66 163 ILE A O 1
ATOM 1291 N N . ILE A 1 164 ? 5.684 17.337 -20.559 1.00 59.88 164 ILE A N 1
ATOM 1292 C CA . ILE A 1 164 ? 7.041 17.885 -20.435 1.00 59.88 164 ILE A CA 1
ATOM 1293 C C . ILE A 1 164 ? 8.056 16.764 -20.190 1.00 59.88 164 ILE A C 1
ATOM 1295 O O . ILE A 1 164 ? 9.108 16.758 -20.821 1.00 59.88 164 ILE A O 1
ATOM 1299 N N . ALA A 1 165 ? 7.735 15.779 -19.346 1.00 51.72 165 ALA A N 1
ATOM 1300 C CA . ALA A 1 165 ? 8.580 14.604 -19.132 1.00 51.72 165 ALA A CA 1
ATOM 1301 C C . ALA A 1 165 ? 8.750 13.776 -20.420 1.00 51.72 165 ALA A C 1
ATOM 1303 O O . ALA A 1 165 ? 9.863 13.364 -20.750 1.00 51.72 165 ALA A O 1
ATOM 1304 N N . ALA A 1 166 ? 7.670 13.587 -21.186 1.00 52.72 166 ALA A N 1
ATOM 1305 C CA . ALA A 1 166 ? 7.722 12.940 -22.494 1.00 52.72 166 ALA A CA 1
ATOM 1306 C C . ALA A 1 166 ? 8.549 13.760 -23.500 1.00 52.72 166 ALA A C 1
ATOM 1308 O O . ALA A 1 166 ? 9.428 13.208 -24.153 1.00 52.72 166 ALA A O 1
ATOM 1309 N N . ALA A 1 167 ? 8.348 15.078 -23.577 1.00 57.94 167 ALA A N 1
ATOM 1310 C CA . ALA A 1 167 ? 9.088 15.966 -24.472 1.00 57.94 167 ALA A CA 1
ATOM 1311 C C . ALA A 1 167 ? 10.588 16.020 -24.139 1.00 57.94 167 ALA A C 1
ATOM 1313 O O . ALA A 1 167 ? 11.408 15.947 -25.047 1.00 57.94 167 ALA A O 1
ATOM 1314 N N . LEU A 1 168 ? 10.960 16.065 -22.855 1.00 50.97 168 LEU A N 1
ATOM 1315 C CA . LEU A 1 168 ? 12.355 15.974 -22.405 1.00 50.97 168 LEU A CA 1
ATOM 1316 C C . LEU A 1 168 ? 12.982 14.633 -22.795 1.00 50.97 168 LEU A C 1
ATOM 1318 O O . LEU A 1 168 ? 14.111 14.595 -23.273 1.00 50.97 168 LEU A O 1
ATOM 1322 N N . THR A 1 169 ? 12.226 13.543 -22.676 1.00 51.00 169 THR A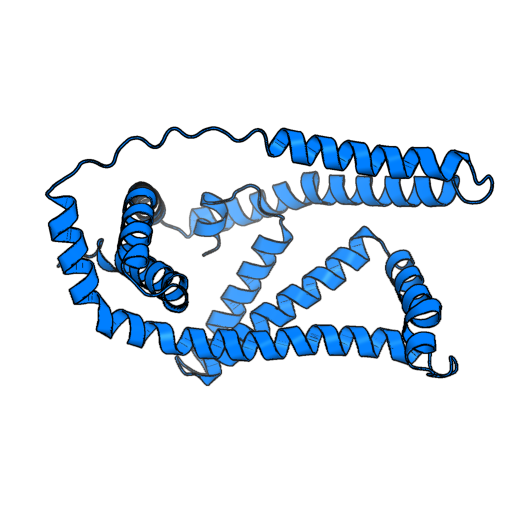 N 1
ATOM 1323 C CA . THR A 1 169 ? 12.700 12.209 -23.065 1.00 51.00 169 THR A CA 1
ATOM 1324 C C . THR A 1 169 ? 12.882 12.084 -24.583 1.00 51.00 169 THR A C 1
ATOM 1326 O O . THR A 1 169 ? 13.744 11.334 -25.019 1.00 51.00 169 THR A O 1
ATOM 1329 N N . TYR A 1 170 ? 12.132 12.839 -25.393 1.00 52.59 170 TYR A N 1
ATOM 1330 C CA . TYR A 1 170 ? 12.267 12.866 -26.858 1.00 52.59 170 TYR A CA 1
ATOM 1331 C C . TYR A 1 170 ? 13.281 13.898 -27.385 1.00 52.59 170 TYR A C 1
ATOM 1333 O O . TYR A 1 170 ? 13.869 13.675 -28.441 1.00 52.59 170 TYR A O 1
ATOM 1341 N N . ALA A 1 171 ? 13.509 15.009 -26.680 1.00 55.50 171 ALA A N 1
ATOM 1342 C CA . ALA A 1 171 ? 14.400 16.082 -27.132 1.00 55.50 171 ALA A CA 1
ATOM 1343 C C . ALA A 1 171 ? 15.884 15.800 -26.835 1.00 55.50 171 ALA A C 1
ATOM 1345 O O . ALA A 1 171 ? 16.753 16.177 -27.617 1.00 55.50 171 ALA A O 1
ATOM 1346 N N . ILE A 1 172 ? 16.182 15.117 -25.726 1.00 52.28 172 ILE A N 1
ATOM 1347 C CA . ILE A 1 172 ? 17.558 14.830 -25.285 1.00 52.28 172 ILE A CA 1
ATOM 1348 C C . ILE A 1 172 ? 18.276 13.787 -26.182 1.00 52.28 172 ILE A C 1
ATOM 1350 O O . ILE A 1 172 ? 19.454 13.984 -26.482 1.00 52.28 172 ILE A O 1
ATOM 1354 N N . PRO A 1 173 ? 17.618 12.727 -26.699 1.00 52.59 173 PRO A N 1
ATOM 1355 C CA . PRO A 1 173 ? 18.256 11.735 -27.573 1.00 52.59 173 PRO A CA 1
ATOM 1356 C C . PRO A 1 173 ? 18.567 12.222 -28.993 1.00 52.59 173 PRO A C 1
ATOM 1358 O O . PRO A 1 173 ? 19.250 11.519 -29.735 1.00 52.59 173 PRO A O 1
ATOM 1361 N N . LEU A 1 174 ? 18.088 13.407 -29.394 1.00 47.06 174 LEU A N 1
ATOM 1362 C CA . LEU A 1 174 ? 18.404 13.990 -30.705 1.00 47.06 174 LEU A CA 1
ATOM 1363 C C . LEU A 1 174 ? 19.889 14.398 -30.824 1.00 47.06 174 LEU A C 1
ATOM 1365 O O . LEU A 1 174 ? 20.368 14.669 -31.923 1.00 47.06 174 LEU A O 1
ATOM 1369 N N . LEU A 1 175 ? 20.615 14.425 -29.700 1.00 49.72 175 LEU A N 1
ATOM 1370 C CA . LEU A 1 175 ? 22.027 14.803 -29.604 1.00 49.72 175 LEU A CA 1
ATOM 1371 C C . LEU A 1 175 ? 22.996 13.603 -29.567 1.00 49.72 175 LEU A C 1
ATOM 1373 O O . LEU A 1 175 ? 24.202 13.812 -29.676 1.00 49.72 175 LEU A O 1
ATOM 1377 N N . SER A 1 176 ? 22.518 12.354 -29.456 1.00 50.88 176 SER A N 1
ATOM 1378 C CA . SER A 1 176 ? 23.379 11.159 -29.393 1.00 50.88 176 SER A CA 1
ATOM 1379 C C . SER A 1 176 ? 22.928 10.065 -30.375 1.00 50.88 176 SER A C 1
ATOM 1381 O O . SER A 1 176 ? 21.928 9.374 -30.191 1.00 50.88 176 SER A O 1
ATOM 1383 N N . LYS A 1 177 ? 23.699 9.911 -31.459 1.00 53.69 177 LYS A N 1
ATOM 1384 C CA . LYS A 1 177 ? 23.351 9.143 -32.671 1.00 53.69 177 LYS A CA 1
ATOM 1385 C C . LYS A 1 177 ? 23.361 7.607 -32.560 1.00 53.69 177 LYS A C 1
ATOM 1387 O O . LYS A 1 177 ? 23.046 6.958 -33.545 1.00 53.69 177 LYS A O 1
ATOM 1392 N N . GLU A 1 178 ? 23.654 7.015 -31.405 1.00 54.34 178 GLU A N 1
ATOM 1393 C CA . GLU A 1 178 ? 23.879 5.555 -31.297 1.00 54.34 178 GLU A CA 1
ATOM 1394 C C . GLU A 1 178 ? 22.868 4.811 -30.392 1.00 54.34 178 GLU A C 1
ATOM 1396 O O . GLU A 1 178 ? 22.902 3.590 -30.307 1.00 54.34 178 GLU A O 1
ATOM 1401 N N . SER A 1 179 ? 21.923 5.493 -29.727 1.00 61.31 179 SER A N 1
ATOM 1402 C CA . SER A 1 179 ? 21.027 4.847 -28.732 1.00 61.31 179 SER A CA 1
ATOM 1403 C C . SER A 1 179 ? 19.532 5.158 -28.906 1.00 61.31 179 SER A C 1
ATOM 1405 O O . SER A 1 179 ? 18.677 4.644 -28.184 1.00 61.31 179 SER A O 1
ATOM 1407 N N . THR A 1 180 ? 19.164 5.976 -29.893 1.00 61.91 180 THR A N 1
ATOM 1408 C CA . THR A 1 180 ? 17.796 6.499 -30.027 1.00 61.91 180 THR A CA 1
ATOM 1409 C C . THR A 1 180 ? 16.770 5.400 -30.333 1.00 61.91 180 THR A C 1
ATOM 1411 O O . THR A 1 180 ? 15.680 5.400 -29.767 1.00 61.91 180 THR A O 1
ATOM 1414 N N . GLN A 1 181 ? 17.109 4.425 -31.183 1.00 61.91 181 GLN A N 1
ATOM 1415 C CA . GLN A 1 181 ? 16.176 3.368 -31.604 1.00 61.91 181 GLN A CA 1
ATOM 1416 C C . GLN A 1 181 ? 15.827 2.392 -30.471 1.00 61.91 181 GLN A C 1
ATOM 1418 O O . GLN A 1 181 ? 14.664 2.018 -30.321 1.00 61.91 181 GLN A O 1
ATOM 1423 N N . TRP A 1 182 ? 16.807 2.022 -29.641 1.00 64.69 182 TRP A N 1
ATOM 1424 C CA . TRP A 1 182 ? 16.589 1.140 -28.492 1.00 64.69 182 TRP A CA 1
ATOM 1425 C C . TRP A 1 182 ? 15.717 1.814 -27.425 1.00 64.69 182 TRP A C 1
ATOM 1427 O O . TRP A 1 182 ? 14.752 1.216 -26.947 1.00 64.69 182 TRP A O 1
ATOM 1437 N N . ILE A 1 183 ? 15.980 3.092 -27.133 1.00 69.00 183 ILE A N 1
ATOM 1438 C CA . ILE A 1 183 ? 15.190 3.887 -26.181 1.00 69.00 183 ILE A CA 1
ATOM 1439 C C . ILE A 1 183 ? 13.744 4.057 -26.676 1.00 69.00 183 ILE A C 1
ATOM 1441 O O . ILE A 1 183 ? 12.799 3.864 -25.907 1.00 69.00 183 ILE A O 1
ATOM 1445 N N . ILE A 1 184 ? 13.553 4.359 -27.966 1.00 65.81 184 ILE A N 1
ATOM 1446 C CA . ILE A 1 184 ? 12.221 4.482 -28.577 1.00 65.81 184 ILE A CA 1
ATOM 1447 C C . ILE A 1 184 ? 11.469 3.145 -28.507 1.00 65.81 184 ILE A C 1
ATOM 1449 O O . ILE A 1 184 ? 10.293 3.120 -28.145 1.00 65.81 184 ILE A O 1
ATOM 1453 N N . MET A 1 185 ? 12.135 2.022 -28.787 1.00 62.03 185 MET A N 1
ATOM 1454 C CA . MET A 1 185 ? 11.516 0.695 -28.726 1.00 62.03 185 MET A CA 1
ATOM 1455 C C . MET A 1 185 ? 11.119 0.304 -27.292 1.00 62.03 185 MET A C 1
ATOM 1457 O O . MET A 1 185 ? 10.036 -0.250 -27.085 1.00 62.03 185 MET A O 1
ATOM 1461 N N . LEU A 1 186 ? 11.939 0.647 -26.294 1.00 63.91 186 LEU A N 1
ATOM 1462 C CA . LEU A 1 186 ? 11.644 0.423 -24.875 1.00 63.91 186 LEU A CA 1
ATOM 1463 C C . LEU A 1 186 ? 10.455 1.276 -24.400 1.00 63.91 186 LEU A C 1
ATOM 1465 O O . LEU A 1 186 ? 9.571 0.774 -23.698 1.00 63.91 186 LEU A O 1
ATOM 1469 N N . LEU A 1 187 ? 10.371 2.534 -24.842 1.00 68.75 187 LEU A N 1
ATOM 1470 C CA . LEU A 1 187 ? 9.223 3.409 -24.582 1.00 68.75 187 LEU A CA 1
ATOM 1471 C C . LEU A 1 187 ? 7.941 2.879 -25.220 1.00 68.75 187 LEU A C 1
ATOM 1473 O O . LEU A 1 187 ? 6.929 2.753 -24.530 1.00 68.75 187 LEU A O 1
ATOM 1477 N N . ILE A 1 188 ? 7.981 2.530 -26.509 1.00 67.00 188 ILE A N 1
ATOM 1478 C CA . ILE A 1 188 ? 6.824 1.976 -27.224 1.00 67.00 188 ILE A CA 1
ATOM 1479 C C . ILE A 1 188 ? 6.353 0.694 -26.537 1.00 67.00 188 ILE A C 1
ATOM 1481 O O . ILE A 1 188 ? 5.159 0.550 -26.285 1.00 67.00 188 ILE A O 1
ATOM 1485 N N . ARG A 1 189 ? 7.275 -0.200 -26.158 1.00 62.19 189 ARG A N 1
ATOM 1486 C CA . ARG A 1 189 ? 6.959 -1.420 -25.404 1.00 62.19 189 ARG A CA 1
ATOM 1487 C C . ARG A 1 189 ? 6.286 -1.101 -24.069 1.00 62.19 189 ARG A C 1
ATOM 1489 O O . ARG A 1 189 ? 5.257 -1.693 -23.760 1.00 62.19 189 ARG A O 1
ATOM 1496 N N . THR A 1 190 ? 6.822 -0.155 -23.301 1.00 62.84 190 THR A N 1
ATOM 1497 C CA . THR A 1 190 ? 6.270 0.221 -21.987 1.00 62.84 190 THR A CA 1
ATOM 1498 C C . THR A 1 190 ? 4.873 0.828 -22.130 1.00 62.84 190 THR A C 1
ATOM 1500 O O . THR A 1 190 ? 3.954 0.451 -21.404 1.00 62.84 190 THR A O 1
ATOM 1503 N N . VAL A 1 191 ? 4.675 1.720 -23.107 1.00 70.94 191 VAL A N 1
ATOM 1504 C CA . VAL A 1 191 ? 3.372 2.333 -23.408 1.00 70.94 191 VAL A CA 1
ATOM 1505 C C . VAL A 1 191 ? 2.377 1.285 -23.909 1.00 70.94 191 VAL A C 1
ATOM 1507 O O . VAL A 1 191 ? 1.237 1.273 -23.454 1.00 70.94 191 VAL A O 1
ATOM 1510 N N . ALA A 1 192 ? 2.796 0.367 -24.781 1.00 63.16 192 ALA A N 1
ATOM 1511 C CA . ALA A 1 192 ? 1.951 -0.714 -25.279 1.00 63.16 192 ALA A CA 1
ATOM 1512 C C . ALA A 1 192 ? 1.515 -1.657 -24.148 1.00 63.16 192 ALA A C 1
ATOM 1514 O O . ALA A 1 192 ? 0.326 -1.956 -24.025 1.00 63.16 192 ALA A O 1
ATOM 1515 N N . ILE A 1 193 ? 2.443 -2.062 -23.273 1.00 64.44 193 ILE A N 1
ATOM 1516 C CA . ILE A 1 193 ? 2.122 -2.872 -22.092 1.00 64.44 193 ILE A CA 1
ATOM 1517 C C . ILE A 1 193 ? 1.172 -2.100 -21.174 1.00 64.44 193 ILE A C 1
ATOM 1519 O O . ILE A 1 193 ? 0.192 -2.679 -20.720 1.00 64.44 193 ILE A O 1
ATOM 1523 N N . LEU A 1 194 ? 1.388 -0.802 -20.939 1.00 65.31 194 LEU A N 1
ATOM 1524 C CA . LEU A 1 194 ? 0.476 0.022 -20.139 1.00 65.31 194 LEU A CA 1
ATOM 1525 C C . LEU A 1 194 ? -0.922 0.118 -20.759 1.00 65.31 194 LEU A C 1
ATOM 1527 O O . LEU A 1 194 ? -1.907 0.028 -20.027 1.00 65.31 194 LEU A O 1
ATOM 1531 N N . ILE A 1 195 ? -1.029 0.262 -22.082 1.00 65.25 195 ILE A N 1
ATOM 1532 C CA . ILE A 1 195 ? -2.316 0.271 -22.788 1.00 65.25 195 ILE A CA 1
ATOM 1533 C C . ILE A 1 195 ? -3.009 -1.077 -22.604 1.00 65.25 195 ILE A C 1
ATOM 1535 O O . ILE A 1 195 ? -4.145 -1.099 -22.143 1.00 65.25 195 ILE A O 1
ATOM 1539 N N . VAL A 1 196 ? -2.336 -2.199 -22.863 1.00 62.41 196 VAL A N 1
ATOM 1540 C CA . VAL A 1 196 ? -2.896 -3.547 -22.644 1.00 62.41 196 VAL A CA 1
ATOM 1541 C C . VAL A 1 196 ? -3.303 -3.739 -21.178 1.00 62.41 196 VAL A C 1
ATOM 1543 O O . VAL A 1 196 ? -4.403 -4.203 -20.873 1.00 62.41 196 VAL A O 1
ATOM 1546 N N . TRP A 1 197 ? -2.461 -3.313 -20.244 1.00 64.38 197 TRP A N 1
ATOM 1547 C CA . TRP A 1 197 ? -2.702 -3.442 -18.812 1.00 64.38 197 TRP A CA 1
ATOM 1548 C C . TRP A 1 197 ? -3.918 -2.629 -18.346 1.00 64.38 197 TRP A C 1
ATOM 1550 O O . TRP A 1 197 ? -4.748 -3.115 -17.573 1.00 64.38 197 TRP A O 1
ATOM 1560 N N . LEU A 1 198 ? -4.058 -1.392 -18.827 1.00 64.19 198 LEU A N 1
ATOM 1561 C CA . LEU A 1 198 ? -5.139 -0.487 -18.432 1.00 64.19 198 LEU A CA 1
ATOM 1562 C C . LEU A 1 198 ? -6.440 -0.737 -19.200 1.00 64.19 198 LEU A C 1
ATOM 1564 O O . LEU A 1 198 ? -7.507 -0.631 -18.598 1.00 64.19 198 LEU A O 1
ATOM 1568 N N . TYR A 1 199 ? -6.373 -1.072 -20.488 1.00 64.75 199 TYR A N 1
ATOM 1569 C CA . TYR A 1 199 ? -7.547 -1.231 -21.350 1.00 64.75 199 TYR A CA 1
ATOM 1570 C C . TYR A 1 199 ? -8.032 -2.666 -21.504 1.00 64.75 199 TYR A C 1
ATOM 1572 O O . TYR A 1 199 ? -9.196 -2.838 -21.837 1.00 64.75 199 TYR A O 1
ATOM 1580 N N . ILE A 1 200 ? -7.212 -3.691 -21.264 1.00 58.84 200 ILE A N 1
ATOM 1581 C CA . ILE A 1 200 ? -7.645 -5.094 -21.392 1.00 58.84 200 ILE A CA 1
ATOM 1582 C C . ILE A 1 200 ? -7.750 -5.729 -20.009 1.00 58.84 200 ILE A C 1
ATOM 1584 O O . ILE A 1 200 ? -8.817 -6.209 -19.621 1.00 58.84 200 ILE A O 1
ATOM 1588 N N . LEU A 1 201 ? -6.679 -5.658 -19.215 1.00 58.12 201 LEU A N 1
ATOM 1589 C CA . LEU A 1 201 ? -6.646 -6.298 -17.897 1.00 58.12 201 LEU A CA 1
ATOM 1590 C C . LEU A 1 201 ? -7.652 -5.670 -16.920 1.00 58.12 201 LEU A C 1
ATOM 1592 O O . LEU A 1 201 ? -8.298 -6.381 -16.148 1.00 58.12 201 LEU A O 1
ATOM 1596 N N . SER A 1 202 ? -7.828 -4.345 -16.979 1.00 60.66 202 SER A N 1
ATOM 1597 C CA . SER A 1 202 ? -8.780 -3.628 -16.121 1.00 60.66 202 SER A CA 1
ATOM 1598 C C . SER A 1 202 ? -10.237 -3.989 -16.378 1.00 60.66 202 SER A C 1
ATOM 1600 O O . SER A 1 202 ? -10.885 -4.459 -15.439 1.00 60.66 202 SER A O 1
ATOM 1602 N N . PRO A 1 203 ? -10.796 -3.845 -17.594 1.00 61.88 203 PRO A N 1
ATOM 1603 C CA . PRO A 1 203 ? -12.186 -4.224 -17.822 1.00 61.88 203 PRO A CA 1
ATOM 1604 C C . PRO A 1 203 ? -12.434 -5.725 -17.651 1.00 61.88 203 PRO A C 1
ATOM 1606 O O . PRO A 1 203 ? -13.501 -6.081 -17.155 1.00 61.88 203 PRO A O 1
ATOM 1609 N N . LEU A 1 204 ? -11.468 -6.595 -17.967 1.00 60.44 204 LEU A N 1
ATOM 1610 C CA . LEU A 1 204 ? -11.619 -8.041 -17.782 1.00 60.44 204 LEU A CA 1
ATOM 1611 C C . LEU A 1 204 ? -11.773 -8.415 -16.300 1.00 60.44 204 LEU A C 1
ATOM 1613 O O . LEU A 1 204 ? -12.705 -9.136 -15.934 1.00 60.44 204 LEU A O 1
ATOM 1617 N N . LEU A 1 205 ? -10.923 -7.872 -15.418 1.00 60.53 205 LEU A N 1
ATOM 1618 C CA . LEU A 1 205 ? -11.064 -8.113 -13.979 1.00 60.53 205 LEU A CA 1
ATOM 1619 C C . LEU A 1 205 ? -12.328 -7.461 -13.415 1.00 60.53 205 LEU A C 1
ATOM 1621 O O . LEU A 1 205 ? -12.977 -8.046 -12.549 1.00 60.53 205 LEU A O 1
ATOM 1625 N N . LYS A 1 206 ? -12.706 -6.274 -13.912 1.00 62.69 206 LYS A N 1
ATOM 1626 C CA . LYS A 1 206 ? -13.985 -5.645 -13.551 1.00 62.69 206 LYS A CA 1
ATOM 1627 C C . LYS A 1 206 ? -15.157 -6.541 -13.930 1.00 62.69 206 LYS A C 1
ATOM 1629 O O . LYS A 1 206 ? -16.061 -6.679 -13.120 1.00 62.69 206 LYS A O 1
ATOM 1634 N N . TYR A 1 207 ? -15.143 -7.162 -15.106 1.00 64.94 207 TYR A N 1
ATOM 1635 C CA . TYR A 1 207 ? -16.186 -8.091 -15.540 1.00 64.94 207 TYR A CA 1
ATOM 1636 C C . TYR A 1 207 ? -16.265 -9.323 -14.622 1.00 64.94 207 TYR A C 1
ATOM 1638 O O . TYR A 1 207 ? -17.346 -9.656 -14.128 1.00 64.94 207 TYR A O 1
ATOM 1646 N N . LEU A 1 208 ? -15.116 -9.925 -14.296 1.00 62.50 208 LEU A N 1
ATOM 1647 C CA . LEU A 1 208 ? -15.037 -11.095 -13.416 1.00 62.50 208 LEU A CA 1
ATOM 1648 C C . LEU A 1 208 ? -15.507 -10.782 -11.981 1.00 62.50 208 LEU A C 1
ATOM 1650 O O . LEU A 1 208 ? -16.312 -11.516 -11.404 1.00 62.50 208 LEU A O 1
ATOM 1654 N N . LEU A 1 209 ? -15.048 -9.655 -11.423 1.00 62.28 209 LEU A N 1
ATOM 1655 C CA . LEU A 1 209 ? -15.427 -9.191 -10.087 1.00 62.28 209 LEU A CA 1
ATOM 1656 C C . LEU A 1 209 ? -16.887 -8.733 -10.035 1.00 62.28 209 LEU A C 1
ATOM 1658 O O . LEU A 1 209 ? -17.577 -9.041 -9.066 1.00 62.28 209 LEU A O 1
ATOM 1662 N N . ARG A 1 210 ? -17.385 -8.039 -11.069 1.00 62.62 210 ARG A N 1
ATOM 1663 C CA . ARG A 1 210 ? -18.785 -7.594 -11.153 1.00 62.62 210 ARG A CA 1
ATOM 1664 C C . ARG A 1 210 ? -19.728 -8.789 -11.119 1.00 62.62 210 ARG A C 1
ATOM 1666 O O . ARG A 1 210 ? -20.707 -8.740 -10.389 1.00 62.62 210 ARG A O 1
ATOM 1673 N N . SER A 1 211 ? -19.413 -9.855 -11.852 1.00 57.62 211 SER A N 1
ATOM 1674 C CA . SER A 1 211 ? -20.243 -11.061 -11.897 1.00 57.62 211 SER A CA 1
ATOM 1675 C C . SER A 1 211 ? -20.378 -11.727 -10.522 1.00 57.62 211 SER A C 1
ATOM 1677 O O . SER A 1 211 ? -21.482 -12.052 -10.103 1.00 57.62 211 SER A O 1
ATOM 1679 N N . ARG A 1 212 ? -19.285 -11.869 -9.761 1.00 56.34 212 ARG A N 1
ATOM 1680 C CA . ARG A 1 212 ? -19.308 -12.616 -8.489 1.00 56.34 212 ARG A CA 1
ATOM 1681 C C . ARG A 1 212 ? -19.638 -11.765 -7.258 1.00 56.34 212 ARG A C 1
ATOM 1683 O O . ARG A 1 212 ? -20.297 -12.255 -6.351 1.00 56.34 212 ARG A O 1
ATOM 1690 N N . VAL A 1 213 ? -19.220 -10.498 -7.212 1.00 57.38 213 VAL A N 1
ATOM 1691 C CA . VAL A 1 213 ? -19.397 -9.634 -6.026 1.00 57.38 213 VAL A CA 1
ATOM 1692 C C . VAL A 1 213 ? -20.803 -9.027 -5.956 1.00 57.38 213 VAL A C 1
ATOM 1694 O O . VAL A 1 213 ? -21.353 -8.934 -4.863 1.00 57.38 213 VAL A O 1
ATOM 1697 N N . LEU A 1 214 ? -21.426 -8.662 -7.087 1.00 55.25 214 LEU A N 1
ATOM 1698 C CA . LEU A 1 214 ? -22.810 -8.145 -7.086 1.00 55.25 214 LEU A CA 1
ATOM 1699 C C . LEU A 1 214 ? -23.866 -9.218 -6.809 1.00 55.25 214 LEU A C 1
ATOM 1701 O O . LEU A 1 214 ? -24.979 -8.869 -6.439 1.00 55.25 214 LEU A O 1
ATOM 1705 N N . LEU A 1 215 ? -23.529 -10.499 -6.984 1.00 54.03 215 LEU A N 1
ATOM 1706 C CA . LEU A 1 215 ? -24.416 -11.609 -6.630 1.00 54.03 215 LEU A CA 1
ATOM 1707 C C . LEU A 1 215 ? -24.370 -11.950 -5.132 1.00 54.03 215 LEU A C 1
ATOM 1709 O O . LEU A 1 215 ? -25.327 -12.514 -4.616 1.00 54.03 215 LEU A O 1
ATOM 1713 N N . LEU A 1 216 ? -23.277 -11.610 -4.438 1.00 54.34 216 LEU A N 1
ATOM 1714 C CA . LEU A 1 216 ? -23.059 -11.956 -3.027 1.00 54.34 216 LEU A CA 1
ATOM 1715 C C . LEU A 1 216 ? -23.384 -10.815 -2.051 1.00 54.34 216 LEU A C 1
ATOM 1717 O O . LEU A 1 216 ? -23.652 -11.081 -0.886 1.00 54.34 216 LEU A O 1
ATOM 1721 N N . VAL A 1 217 ? -23.363 -9.555 -2.500 1.00 55.03 217 VAL A N 1
ATOM 1722 C CA . VAL A 1 217 ? -23.668 -8.387 -1.657 1.00 55.03 217 VAL A CA 1
ATOM 1723 C C . VAL A 1 217 ? -25.108 -7.940 -1.912 1.00 55.03 217 VAL A C 1
ATOM 1725 O O . VAL A 1 217 ? -25.451 -7.535 -3.025 1.00 55.03 217 VAL A O 1
ATOM 1728 N N . ARG A 1 218 ? -25.961 -8.010 -0.883 1.00 59.19 218 ARG A N 1
ATOM 1729 C CA . ARG A 1 218 ? -27.377 -7.608 -0.960 1.00 59.19 218 ARG A CA 1
ATOM 1730 C C . ARG A 1 218 ? -27.471 -6.116 -1.301 1.00 59.19 218 ARG A C 1
ATOM 1732 O O . ARG A 1 218 ? -26.732 -5.311 -0.739 1.00 59.19 218 ARG A O 1
ATOM 1739 N N . ARG A 1 219 ? -28.386 -5.721 -2.199 1.00 55.19 219 ARG A N 1
ATOM 1740 C CA . ARG A 1 219 ? -28.568 -4.306 -2.605 1.00 55.19 219 ARG A CA 1
ATOM 1741 C C . ARG A 1 219 ? -28.769 -3.362 -1.410 1.00 55.19 219 ARG A C 1
ATOM 1743 O O . ARG A 1 219 ? -28.265 -2.246 -1.444 1.00 55.19 219 ARG A O 1
ATOM 1750 N N . GLU A 1 220 ? -29.402 -3.850 -0.345 1.00 56.53 220 GLU A N 1
ATOM 1751 C CA . GLU A 1 220 ? -29.607 -3.133 0.920 1.00 56.53 220 GLU A CA 1
ATOM 1752 C C . GLU A 1 220 ? -28.290 -2.742 1.614 1.00 56.53 220 GLU A C 1
ATOM 1754 O O . GLU A 1 220 ? -28.162 -1.621 2.099 1.00 56.53 220 GLU A O 1
ATOM 1759 N N . GLU A 1 221 ? -27.268 -3.607 1.618 1.00 56.44 221 GLU A N 1
ATOM 1760 C CA . GLU A 1 221 ? -25.952 -3.264 2.184 1.00 56.44 221 GLU A CA 1
ATOM 1761 C C . GLU A 1 221 ? -25.250 -2.188 1.349 1.00 56.44 221 GLU A C 1
ATOM 1763 O O . GLU A 1 221 ? -24.575 -1.313 1.892 1.00 56.44 221 GLU A O 1
ATOM 1768 N N . ILE A 1 222 ? -25.431 -2.219 0.026 1.00 55.38 222 ILE A N 1
ATOM 1769 C CA . ILE A 1 222 ? -24.845 -1.238 -0.895 1.00 55.38 222 ILE A CA 1
ATOM 1770 C C . ILE A 1 222 ? -25.485 0.139 -0.678 1.00 55.38 222 ILE A C 1
ATOM 1772 O O . ILE A 1 222 ? -24.763 1.130 -0.563 1.00 55.38 222 ILE A O 1
ATOM 1776 N N . GLU A 1 223 ? -26.812 0.214 -0.561 1.00 57.25 223 GLU A N 1
ATOM 1777 C CA . GLU A 1 223 ? -27.525 1.463 -0.256 1.00 57.25 223 GLU A CA 1
ATOM 1778 C C . GLU A 1 223 ? -27.221 1.990 1.154 1.00 57.25 223 GLU A C 1
ATOM 1780 O O . GLU A 1 223 ? -27.039 3.197 1.340 1.00 57.25 223 GLU A O 1
ATOM 1785 N N . ASN A 1 224 ? -27.068 1.108 2.145 1.00 60.88 224 ASN A N 1
ATOM 1786 C CA . ASN A 1 224 ? -26.677 1.492 3.504 1.00 60.88 224 ASN A CA 1
ATOM 1787 C C . ASN A 1 224 ? -25.247 2.066 3.532 1.00 60.88 224 ASN A C 1
ATOM 1789 O O . ASN A 1 224 ? -24.985 3.094 4.155 1.00 60.88 224 ASN A O 1
ATOM 1793 N N . VAL A 1 225 ? -24.316 1.483 2.772 1.00 60.50 225 VAL A N 1
ATOM 1794 C CA . VAL A 1 225 ? -22.962 2.036 2.622 1.00 60.50 225 VAL A CA 1
ATOM 1795 C C . VAL A 1 225 ? -22.995 3.382 1.885 1.00 60.50 225 VAL A C 1
ATOM 1797 O O . VAL A 1 225 ? -22.407 4.348 2.370 1.00 60.50 225 VAL A O 1
ATOM 1800 N N . ILE A 1 226 ? -23.701 3.493 0.755 1.00 58.41 226 ILE A N 1
ATOM 1801 C CA . ILE A 1 226 ? -23.774 4.732 -0.046 1.00 58.41 226 ILE A CA 1
ATOM 1802 C C . ILE A 1 226 ? -24.434 5.881 0.735 1.00 58.41 226 ILE A C 1
ATOM 1804 O O . ILE A 1 226 ? -23.937 7.010 0.705 1.00 58.41 226 ILE A O 1
ATOM 1808 N N . SER A 1 227 ? -25.502 5.612 1.487 1.00 61.66 227 SER A N 1
ATOM 1809 C CA . SER A 1 227 ? -26.152 6.620 2.337 1.00 61.66 227 SER A CA 1
ATOM 1810 C C . SER A 1 227 ? -25.253 7.075 3.496 1.00 61.66 227 SER A C 1
ATOM 1812 O O . SER A 1 227 ? -25.223 8.267 3.818 1.00 61.66 227 SER A O 1
ATOM 1814 N N . ARG A 1 228 ? -24.426 6.180 4.061 1.00 59.41 228 ARG A N 1
ATOM 1815 C CA . ARG A 1 228 ? -23.374 6.542 5.031 1.00 59.41 228 ARG A CA 1
ATOM 1816 C C . ARG A 1 228 ? -22.302 7.442 4.408 1.00 59.41 228 ARG A C 1
ATOM 1818 O O . ARG A 1 228 ? -21.865 8.389 5.062 1.00 59.41 228 ARG A O 1
ATOM 1825 N N . PHE A 1 229 ? -21.930 7.234 3.140 1.00 57.56 229 PHE A N 1
ATOM 1826 C CA . PHE A 1 229 ? -20.962 8.092 2.433 1.00 57.56 229 PHE A CA 1
ATOM 1827 C C . PHE A 1 229 ? -21.424 9.551 2.304 1.00 57.56 229 PHE A C 1
ATOM 1829 O O . PHE A 1 229 ? -20.595 10.457 2.429 1.00 57.56 229 PHE A O 1
ATOM 1836 N N . GLY A 1 230 ? -22.729 9.803 2.144 1.00 61.91 230 GLY A N 1
ATOM 1837 C CA . GLY A 1 230 ? -23.284 11.164 2.129 1.00 61.91 230 GLY A CA 1
ATOM 1838 C C . GLY A 1 230 ? -22.995 11.953 3.416 1.00 61.91 230 GLY A C 1
ATOM 1839 O O . GLY A 1 230 ? -22.747 13.159 3.367 1.00 61.91 230 GLY A O 1
ATOM 1840 N N . LYS A 1 231 ? -22.923 11.261 4.561 1.00 65.62 231 LYS A N 1
ATOM 1841 C CA . LYS A 1 231 ? -22.646 11.844 5.886 1.00 65.62 231 LYS A CA 1
ATOM 1842 C C . LYS A 1 231 ? -21.149 11.976 6.209 1.00 65.62 231 LYS A C 1
ATOM 1844 O O . LYS A 1 231 ? -20.775 12.738 7.104 1.00 65.62 231 LYS A O 1
ATOM 1849 N N . ILE A 1 232 ? -20.260 11.323 5.451 1.00 68.12 232 ILE A N 1
ATOM 1850 C CA . ILE A 1 232 ? -18.802 11.397 5.678 1.00 68.12 232 ILE A CA 1
ATOM 1851 C C . ILE A 1 232 ? -18.282 12.826 5.521 1.00 68.12 232 ILE A C 1
ATOM 1853 O O . ILE A 1 232 ? -17.383 13.229 6.260 1.00 68.12 232 ILE A O 1
ATOM 1857 N N . LYS A 1 233 ? -18.869 13.634 4.626 1.00 68.38 233 LYS A N 1
ATOM 1858 C CA . LYS A 1 233 ? -18.489 15.049 4.482 1.00 68.38 233 LYS A CA 1
ATOM 1859 C C . LYS A 1 233 ? -18.679 15.816 5.797 1.00 68.38 233 LYS A C 1
ATOM 1861 O O . LYS A 1 233 ? -17.760 16.512 6.229 1.00 68.38 233 LYS A O 1
ATOM 1866 N N . SER A 1 234 ? -19.823 15.641 6.464 1.00 69.38 234 SER A N 1
ATOM 1867 C CA . SER A 1 234 ? -20.091 16.258 7.771 1.00 69.38 234 SER A CA 1
ATOM 1868 C C . SER A 1 234 ? -19.179 15.719 8.874 1.00 69.38 234 SER A C 1
ATOM 1870 O O . SER A 1 234 ? -18.635 16.513 9.642 1.00 69.38 234 SER A O 1
ATOM 1872 N N . TYR A 1 235 ? -18.923 14.406 8.919 1.00 78.88 235 TYR A N 1
ATOM 1873 C CA . TYR A 1 235 ? -18.003 13.830 9.910 1.00 78.88 235 TYR A CA 1
ATOM 1874 C C . TYR A 1 235 ? -16.564 14.312 9.718 1.00 78.88 235 TYR A C 1
ATOM 1876 O O . TYR A 1 235 ? -15.858 14.546 10.694 1.00 78.88 235 TYR A O 1
ATOM 1884 N N . THR A 1 236 ? -16.133 14.502 8.470 1.00 76.25 236 THR A N 1
ATOM 1885 C CA . THR A 1 236 ? -14.786 14.983 8.132 1.00 76.25 236 THR A CA 1
ATOM 1886 C C . THR A 1 236 ? -14.595 16.425 8.590 1.00 76.25 236 THR A C 1
ATOM 1888 O O . THR A 1 236 ? -13.598 16.743 9.236 1.00 76.25 236 THR A O 1
ATOM 1891 N N . LEU A 1 237 ? -15.574 17.293 8.309 1.00 75.69 237 LEU A N 1
ATOM 1892 C CA . LEU A 1 237 ? -15.552 18.691 8.745 1.00 75.69 237 LEU A CA 1
ATOM 1893 C C . LEU A 1 237 ? -15.556 18.810 10.269 1.00 75.69 237 LEU A C 1
ATOM 1895 O O . LEU A 1 237 ? -14.780 19.588 10.826 1.00 75.69 237 LEU A O 1
ATOM 1899 N N . PHE A 1 238 ? -16.388 18.018 10.945 1.00 77.75 238 PHE A N 1
ATOM 1900 C CA . PHE A 1 238 ? -16.400 17.980 12.400 1.00 77.75 238 PHE A CA 1
ATOM 1901 C C . PHE A 1 238 ? -15.073 17.472 12.965 1.00 77.75 238 PHE A C 1
ATOM 1903 O O . PHE A 1 238 ? -14.483 18.134 13.813 1.00 77.75 238 PHE A O 1
ATOM 1910 N N . SER A 1 239 ? -14.567 16.344 12.462 1.00 79.38 239 SER A N 1
ATOM 1911 C CA . SER A 1 239 ? -13.314 15.749 12.939 1.00 79.38 239 SER A CA 1
ATOM 1912 C C . SER A 1 239 ? -12.142 16.710 12.765 1.00 79.38 239 SER A C 1
ATOM 1914 O O . SER A 1 239 ? -11.272 16.781 13.632 1.00 79.38 239 SER A O 1
ATOM 1916 N N . LEU A 1 240 ? -12.132 17.496 11.682 1.00 78.38 240 LEU A N 1
ATOM 1917 C CA . LEU A 1 240 ? -11.125 18.528 11.444 1.00 78.38 240 LEU A CA 1
ATOM 1918 C C . LEU A 1 240 ? -11.229 19.662 12.470 1.00 78.38 240 LEU A C 1
ATOM 1920 O O . LEU A 1 240 ? -10.229 20.006 13.097 1.00 78.38 240 LEU A O 1
ATOM 1924 N N . ARG A 1 241 ? -12.432 20.211 12.683 1.00 79.88 241 ARG A N 1
ATOM 1925 C CA . ARG A 1 241 ? -12.667 21.281 13.671 1.00 79.88 241 ARG A CA 1
ATOM 1926 C C . ARG A 1 241 ? -12.333 20.829 15.091 1.00 79.88 241 ARG A C 1
ATOM 1928 O O . ARG A 1 241 ? -11.682 21.566 15.823 1.00 79.88 241 ARG A O 1
ATOM 1935 N N . TYR A 1 242 ? -12.717 19.607 15.443 1.00 78.00 242 TYR A N 1
ATOM 1936 C CA . TYR A 1 242 ? -12.441 19.013 16.745 1.00 78.00 242 TYR A CA 1
ATOM 1937 C C . TYR A 1 242 ? -10.942 18.769 16.956 1.00 78.00 242 TYR A C 1
ATOM 1939 O O . TYR A 1 242 ? -10.380 19.106 17.994 1.00 78.00 242 TYR A O 1
ATOM 1947 N N . SER A 1 243 ? -10.257 18.275 15.926 1.00 81.56 243 SER A N 1
ATOM 1948 C CA . SER A 1 243 ? -8.806 18.091 15.939 1.00 81.56 243 SER A CA 1
ATOM 1949 C C . SER A 1 243 ? -8.036 19.406 16.107 1.00 81.56 243 SER A C 1
ATOM 1951 O O . SER A 1 243 ? -6.998 19.423 16.766 1.00 81.56 243 SER A O 1
ATOM 1953 N N . LEU A 1 244 ? -8.510 20.515 15.529 1.00 79.12 244 LEU A N 1
ATOM 1954 C CA . LEU A 1 244 ? -7.821 21.812 15.606 1.00 79.12 244 LEU A CA 1
ATOM 1955 C C . LEU A 1 244 ? -7.734 22.381 17.032 1.00 79.12 244 LEU A C 1
AT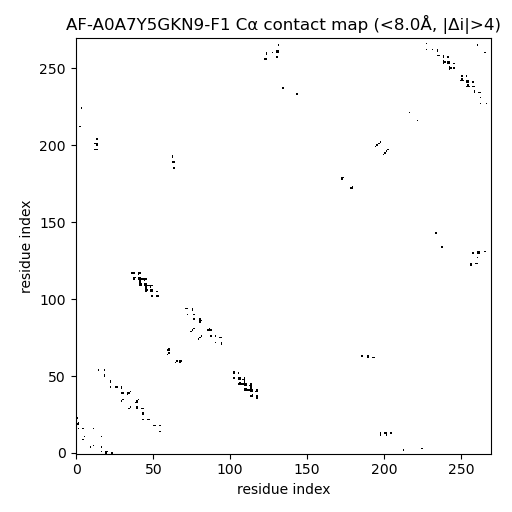OM 1957 O O . LEU A 1 244 ? -6.820 23.160 17.300 1.00 79.12 244 LEU A O 1
ATOM 1961 N N . GLN A 1 245 ? -8.620 21.951 17.937 1.00 76.00 245 GLN A N 1
ATOM 1962 C CA . GLN A 1 245 ? -8.608 22.331 19.355 1.00 76.00 245 GLN A CA 1
ATOM 1963 C C . GLN A 1 245 ? -7.469 21.662 20.148 1.00 76.00 245 GLN A C 1
ATOM 1965 O O . GLN A 1 245 ? -7.172 22.080 21.264 1.00 76.00 245 GLN A O 1
ATOM 1970 N N . ASN A 1 246 ? -6.793 20.662 19.570 1.00 77.69 246 ASN A N 1
ATOM 1971 C CA . ASN A 1 246 ? -5.675 19.960 20.198 1.00 77.69 246 ASN A CA 1
ATOM 1972 C C . ASN A 1 246 ? -4.299 20.470 19.736 1.00 77.69 246 ASN A C 1
ATOM 1974 O O . ASN A 1 246 ? -4.131 21.093 18.678 1.00 77.69 246 ASN A O 1
ATOM 1978 N N . LYS A 1 247 ? -3.279 20.142 20.545 1.00 78.69 247 LYS A N 1
ATOM 1979 C CA . LYS A 1 247 ? -1.858 20.399 20.256 1.00 78.69 247 LYS A CA 1
ATOM 1980 C C . LYS A 1 247 ? -1.457 19.792 18.908 1.00 78.69 247 LYS A C 1
ATOM 1982 O O . LYS A 1 247 ? -1.911 18.705 18.560 1.00 78.69 247 LYS A O 1
ATOM 1987 N N . VAL A 1 248 ? -0.569 20.472 18.176 1.00 71.50 248 VAL A N 1
ATOM 1988 C CA . VAL A 1 248 ? -0.222 20.177 16.768 1.00 71.50 248 VAL A CA 1
ATOM 1989 C C . VAL A 1 248 ? 0.130 18.704 16.520 1.00 71.50 248 VAL A C 1
ATOM 1991 O O . VAL A 1 248 ? -0.374 18.113 15.569 1.00 71.50 248 VAL A O 1
ATOM 1994 N N . TYR A 1 249 ? 0.907 18.083 17.407 1.00 76.88 249 TYR A N 1
ATOM 1995 C CA . TYR A 1 249 ? 1.335 16.685 17.280 1.00 76.88 249 TYR A CA 1
ATOM 1996 C C . TYR A 1 249 ? 0.213 15.654 17.524 1.00 76.88 249 TYR A C 1
ATOM 1998 O O . TYR A 1 249 ? 0.305 14.527 17.048 1.00 76.88 249 TYR A O 1
ATOM 2006 N N . LEU A 1 250 ? -0.874 16.031 18.208 1.00 76.75 250 LEU A N 1
ATOM 2007 C CA . LEU A 1 250 ? -2.040 15.169 18.467 1.00 76.75 250 LEU A CA 1
ATOM 2008 C C . LEU A 1 250 ? -3.171 15.369 17.456 1.00 76.75 250 LEU A C 1
ATOM 2010 O O . LEU A 1 250 ? -4.155 14.626 17.489 1.00 76.75 250 LEU A O 1
ATOM 2014 N N . ARG A 1 251 ? -3.057 16.356 16.561 1.00 78.62 251 ARG A N 1
ATOM 2015 C CA . ARG A 1 251 ? -4.115 16.697 15.599 1.00 78.62 251 ARG A CA 1
ATOM 2016 C C . ARG A 1 251 ? -4.450 15.514 14.703 1.00 78.62 251 ARG A C 1
ATOM 2018 O O . ARG A 1 251 ? -5.594 15.086 14.649 1.00 78.62 251 ARG A O 1
ATOM 2025 N N . ILE A 1 252 ? -3.442 14.912 14.078 1.00 75.44 252 ILE A N 1
ATOM 2026 C CA . ILE A 1 252 ? -3.650 13.798 13.142 1.00 75.44 252 ILE A CA 1
ATOM 2027 C C . ILE A 1 252 ? -4.296 12.602 13.853 1.00 75.44 252 ILE A C 1
ATOM 2029 O O . ILE A 1 252 ? -5.282 12.056 13.364 1.00 75.44 252 ILE A O 1
ATOM 2033 N N . GLN A 1 253 ? -3.803 12.240 15.039 1.00 79.31 253 GLN A N 1
ATOM 2034 C CA . GLN A 1 253 ? -4.370 11.139 15.817 1.00 79.31 253 GLN A CA 1
ATOM 2035 C C . GLN A 1 253 ? -5.818 11.426 16.236 1.00 79.31 253 GLN A C 1
ATOM 2037 O O . GLN A 1 253 ? -6.684 10.571 16.067 1.00 79.31 253 GLN A O 1
ATOM 2042 N N . THR A 1 254 ? -6.097 12.632 16.745 1.00 80.06 254 THR A N 1
ATOM 2043 C CA . THR A 1 254 ? -7.450 13.035 17.162 1.00 80.06 254 THR A CA 1
ATOM 2044 C C . THR A 1 254 ? -8.397 13.051 15.969 1.00 80.06 254 THR A C 1
ATOM 2046 O O . THR A 1 254 ? -9.508 12.540 16.072 1.00 80.06 254 THR A O 1
ATOM 2049 N N . PHE A 1 255 ? -7.959 13.588 14.831 1.00 83.88 255 PHE A N 1
ATOM 2050 C CA . PHE A 1 255 ? -8.7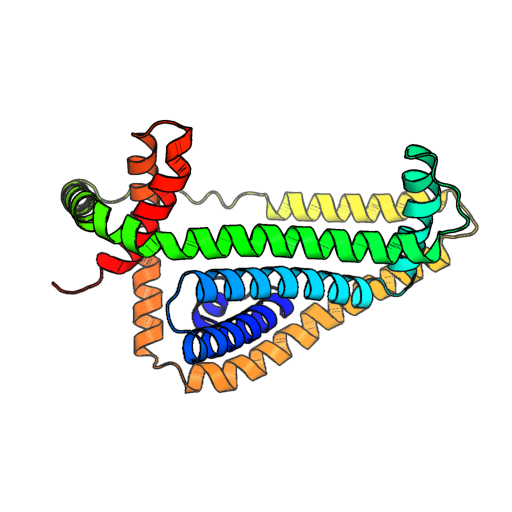32 13.621 13.595 1.00 83.88 255 PHE A CA 1
ATOM 2051 C C . PHE A 1 255 ? -9.125 12.214 13.144 1.00 83.88 255 PHE A C 1
ATOM 2053 O O . PHE A 1 255 ? -10.310 11.942 12.964 1.00 83.88 255 PHE A O 1
ATOM 2060 N N . ILE A 1 256 ? -8.141 11.317 13.010 1.00 81.56 256 ILE A N 1
ATOM 2061 C CA . ILE A 1 256 ? -8.364 9.939 12.556 1.00 81.56 256 ILE A CA 1
ATOM 2062 C C . ILE A 1 256 ? -9.313 9.218 13.514 1.00 81.56 256 ILE A C 1
ATOM 2064 O O . ILE A 1 256 ? -10.276 8.597 13.075 1.00 81.56 256 ILE A O 1
ATOM 2068 N N . LEU A 1 257 ? -9.084 9.339 14.820 1.00 81.31 257 LEU A N 1
ATOM 2069 C CA . LEU A 1 257 ? -9.883 8.651 15.826 1.00 81.31 257 LEU A CA 1
ATOM 2070 C C . LEU A 1 257 ? -11.329 9.167 15.888 1.00 81.31 257 LEU A C 1
ATOM 2072 O O . LEU A 1 257 ? -12.262 8.372 15.940 1.00 81.31 257 LEU A O 1
ATOM 2076 N N . THR A 1 258 ? -11.523 10.484 15.816 1.00 80.31 258 THR A N 1
ATOM 2077 C CA . THR A 1 258 ? -12.856 11.114 15.786 1.00 80.31 258 THR A CA 1
ATOM 2078 C C . THR A 1 258 ? -13.624 10.696 14.536 1.00 80.31 258 THR A C 1
ATOM 2080 O O . THR A 1 258 ? -14.806 10.367 14.612 1.00 80.31 258 THR A O 1
ATOM 2083 N N . LEU A 1 259 ? -12.936 10.637 13.392 1.00 81.75 259 LEU A N 1
ATOM 2084 C CA . LEU A 1 259 ? -13.527 10.199 12.134 1.00 81.75 259 LEU A CA 1
ATOM 2085 C C . LEU A 1 259 ? -13.950 8.727 12.201 1.00 81.75 259 LEU A C 1
ATOM 2087 O O . LEU A 1 259 ? -15.054 8.398 11.776 1.00 81.75 259 LEU A O 1
ATOM 2091 N N . ILE A 1 260 ? -13.105 7.859 12.768 1.00 81.38 260 ILE A N 1
ATOM 2092 C CA . ILE A 1 260 ? -13.420 6.439 12.978 1.00 81.38 260 ILE A CA 1
ATOM 2093 C C . ILE A 1 260 ? -14.647 6.290 13.888 1.00 81.38 260 ILE A C 1
ATOM 2095 O O . ILE A 1 260 ? -15.574 5.571 13.524 1.00 81.38 260 ILE A O 1
ATOM 2099 N N . ILE A 1 261 ? -14.692 6.999 15.023 1.00 81.38 261 ILE A N 1
ATOM 2100 C CA . ILE A 1 261 ? -15.822 6.945 15.966 1.00 81.38 261 ILE A CA 1
ATOM 2101 C C . ILE A 1 261 ? -17.132 7.354 15.282 1.00 81.38 261 ILE A C 1
ATOM 2103 O O . ILE A 1 261 ? -18.130 6.647 15.402 1.00 81.38 261 ILE A O 1
ATOM 2107 N N . LEU A 1 262 ? -17.136 8.462 14.538 1.00 78.56 262 LEU A N 1
ATOM 2108 C CA . LEU A 1 262 ? -18.349 8.962 13.883 1.00 78.56 262 LEU A CA 1
ATOM 2109 C C . LEU A 1 262 ? -18.830 8.052 12.752 1.00 78.56 262 LEU A C 1
ATOM 2111 O O . LEU A 1 262 ? -20.031 7.839 12.613 1.00 78.56 262 LEU A O 1
ATOM 2115 N N . VAL A 1 263 ? -17.905 7.495 11.966 1.00 79.19 263 VAL A N 1
ATOM 2116 C CA . VAL A 1 263 ? -18.240 6.566 10.876 1.00 79.19 263 VAL A CA 1
ATOM 2117 C C . VAL A 1 263 ? -18.775 5.236 11.413 1.00 79.19 263 VAL A C 1
ATOM 2119 O O . VAL A 1 263 ? -19.653 4.646 10.782 1.00 79.19 263 VAL A O 1
ATOM 2122 N N . LEU A 1 264 ? -18.259 4.763 12.552 1.00 75.62 264 LEU A N 1
ATOM 2123 C CA . LEU A 1 264 ? -18.675 3.492 13.147 1.00 75.62 264 LEU A CA 1
ATOM 2124 C C . LEU A 1 264 ? -19.974 3.608 13.956 1.00 75.62 264 LEU A C 1
ATOM 2126 O O . LEU A 1 264 ? -20.861 2.786 13.755 1.00 75.62 264 LEU A O 1
ATOM 2130 N N . TYR A 1 265 ? -20.117 4.621 14.817 1.00 74.12 265 TYR A N 1
ATOM 2131 C CA . TYR A 1 265 ? -21.146 4.626 15.869 1.00 74.12 265 TYR A CA 1
ATOM 2132 C C . TYR A 1 265 ? -22.292 5.633 15.692 1.00 74.12 265 TYR A C 1
ATOM 2134 O O . TYR A 1 265 ? -23.293 5.523 16.391 1.00 74.12 265 TYR A O 1
ATOM 2142 N N . GLU A 1 266 ? -22.223 6.613 14.782 1.00 68.62 266 GLU A N 1
ATOM 2143 C CA . GLU A 1 266 ? -23.349 7.562 14.607 1.00 68.62 266 GLU A CA 1
ATOM 2144 C C . GLU A 1 266 ? -24.561 6.934 13.887 1.00 68.62 266 GLU A C 1
ATOM 2146 O O . GLU A 1 266 ? -25.644 7.514 13.889 1.00 68.62 266 GLU A O 1
ATOM 2151 N N . GLY A 1 267 ? -24.386 5.752 13.281 1.00 57.34 267 GLY A N 1
ATOM 2152 C CA . GLY A 1 267 ? -25.413 5.033 12.521 1.00 57.34 267 GLY A CA 1
ATOM 2153 C C . GLY A 1 267 ? -26.024 3.810 13.211 1.00 57.34 267 GLY A C 1
ATOM 2154 O O . GLY A 1 267 ? -26.814 3.124 12.564 1.00 57.34 267 GLY A O 1
ATOM 2155 N N . GLU A 1 268 ? -25.660 3.505 14.459 1.00 42.22 268 GLU A N 1
ATOM 2156 C CA . GLU A 1 268 ? -26.330 2.453 15.234 1.00 42.22 268 GLU A CA 1
ATOM 2157 C C . GLU A 1 268 ? -27.578 3.039 15.915 1.00 42.22 268 GLU A C 1
ATOM 2159 O O . GLU A 1 268 ? -27.464 4.064 16.595 1.00 42.22 268 GLU A O 1
ATOM 2164 N N . PRO A 1 269 ? -28.777 2.454 15.719 1.00 34.31 269 PRO A N 1
ATOM 2165 C CA . PRO A 1 269 ? -29.916 2.779 16.564 1.00 34.31 269 PRO A CA 1
ATOM 2166 C C . PRO A 1 269 ? -29.568 2.339 17.991 1.00 34.31 269 PRO A C 1
ATOM 2168 O O . PRO A 1 269 ? -29.221 1.179 18.210 1.00 34.31 269 PRO A O 1
ATOM 2171 N N . GLY A 1 270 ? -29.573 3.300 18.915 1.00 34.84 270 GLY A N 1
ATOM 2172 C CA . GLY A 1 270 ? -29.469 3.029 20.349 1.00 34.84 270 GLY A CA 1
ATOM 2173 C C . GLY A 1 270 ? -30.724 2.364 20.887 1.00 34.84 270 GLY A C 1
ATOM 2174 O O . GLY A 1 270 ? -31.796 2.562 20.270 1.00 34.84 270 GLY A O 1
#

Nearest PDB structures (foldseek):
  3kbu-assembly2_B  TM=1.899E-01  e=6.313E+00  Homo sapiens

Radius of gyration: 24.31 Å; Cα contacts (8 Å, |Δi|>4): 151; chains: 1; bounding box: 65×45×58 Å

Solvent-accessible surface area (backbone atoms only — not comparable to full-atom values): 14971 Å² total; per-residue (Å²): 108,70,67,59,50,48,71,76,43,75,81,60,60,58,67,61,57,53,49,52,50,53,41,50,52,50,39,53,53,43,38,72,74,57,38,99,40,56,64,34,34,15,54,41,28,18,50,44,37,32,52,52,52,51,50,50,53,51,52,49,41,71,54,52,39,68,60,50,55,51,54,50,45,49,47,39,60,74,51,51,31,60,76,69,73,49,72,74,92,52,56,81,57,48,57,55,49,51,53,51,51,55,45,49,53,33,33,54,52,10,34,54,51,9,42,52,58,56,50,45,62,63,59,42,65,80,42,37,66,64,52,52,53,54,49,57,62,52,62,77,72,56,82,82,77,84,76,78,79,74,78,64,67,54,68,56,51,55,50,49,52,51,50,50,53,50,48,53,65,60,59,61,46,76,79,45,97,86,54,47,69,62,53,51,51,52,49,51,50,33,51,50,51,48,47,47,48,60,68,46,52,34,55,52,50,49,51,57,47,50,63,57,50,63,75,72,51,57,69,67,59,53,52,54,51,54,58,51,55,69,49,44,61,61,41,49,55,48,18,50,59,60,15,66,79,44,60,79,89,48,20,66,59,45,23,54,51,45,35,51,42,49,72,66,56,72,78,58,88,127